Protein AF-A0A383DHF7-F1 (afdb_monomer)

Sequence (235 aa):
LPFIGRAADTPTAAQTAMLKGAAFMRSISTHGGYLWRYSADLKLVAGEVQATRSTIWIQPPGTPSVGQAFLDAYEKTGLRQLLDHALAAGDALAQSQLESGGWDYRFDFANPQRWLRRVDTINSMPKDASRRRNISTFDDNNSQSAISFLLALGQHCSGHTARERLILAARDYGLRKLLEAQYPNGAWPQRYDGVPKAAKDYPVIQARYPKSWSRVYQKQNYMRHYTFNDNSHRD

Solvent-accessible surface area (backbone atoms only — not comparable to full-atom values): 12917 Å² total; per-residue (Å²): 134,84,84,78,72,75,72,74,64,57,69,62,51,49,51,52,52,50,51,54,49,50,53,52,52,59,72,74,33,38,77,41,17,28,47,62,44,67,43,97,84,60,82,48,39,21,55,100,52,84,51,53,84,47,37,27,21,36,32,68,70,5,18,31,47,54,19,41,54,26,38,54,52,16,77,78,64,71,45,62,70,32,42,53,50,17,53,23,15,37,37,35,50,32,70,52,23,22,63,22,25,31,23,49,62,56,45,40,73,83,53,54,78,55,42,30,28,38,79,65,43,74,88,48,79,55,95,60,44,90,80,21,49,39,52,14,30,43,47,75,50,17,26,54,42,42,42,55,36,33,55,59,54,43,75,76,45,86,52,83,47,74,61,38,39,43,29,45,49,39,31,55,46,24,52,53,33,56,59,44,46,33,35,70,73,70,38,34,40,35,43,40,74,55,67,64,54,54,53,89,83,41,68,79,68,84,89,77,81,70,98,69,79,80,91,65,87,78,84,69,86,57,48,69,37,82,38,79,46,87,66,68,89,77,116

InterPro domains:
  IPR012669 Pectic acid lyase [PF09492] (97-232)

Radius of gyration: 21.28 Å; Cα contacts (8 Å, |Δi|>4): 371; chains: 1; bounding box: 68×49×64 Å

Secondary structure (DSSP, 8-state):
-----PPP-HHHHHHHHHHHHHHHHHHH-BTTB--SEE-TTSS-EESSSB--TTEEE-STTSHHHHHHHHHHHHHHH--HHHHHHHHHHHHHHHHH-BTTSS--SEEETTSGGGB-BGGGSSSS--TTGGGSB--EE-GGGHHHHHHHHHHHHHTT--S-SHHHHHHHHHHHHHHHHHHHT--TTS-B-SEE-S----TTTS--------SS--SS------TTS-B--TTTTT-

Structure (mmCIF, N/CA/C/O backbone):
data_AF-A0A383DHF7-F1
#
_entry.id   AF-A0A383DHF7-F1
#
loop_
_atom_site.group_PDB
_atom_site.id
_atom_site.type_symbol
_atom_site.label_atom_id
_atom_site.label_alt_id
_atom_site.label_comp_id
_atom_site.label_asym_id
_atom_site.label_entity_id
_atom_site.label_seq_id
_atom_site.pdbx_PDB_ins_code
_atom_site.Cartn_x
_atom_site.Cartn_y
_atom_site.Cartn_z
_atom_site.occupancy
_atom_site.B_iso_or_equiv
_atom_site.auth_seq_id
_atom_site.auth_comp_id
_atom_site.auth_asym_id
_atom_site.auth_atom_id
_atom_site.pdbx_PDB_model_num
ATOM 1 N N . LEU A 1 1 ? -42.436 -22.995 36.622 1.00 45.75 1 LEU A N 1
ATOM 2 C CA . LEU A 1 1 ? -41.894 -21.845 35.863 1.00 45.75 1 LEU A CA 1
ATOM 3 C C . LEU A 1 1 ? -40.467 -22.185 35.451 1.00 45.75 1 LEU A C 1
ATOM 5 O O . LEU A 1 1 ? -39.613 -22.209 36.330 1.00 45.75 1 LEU A O 1
ATOM 9 N N . PRO A 1 2 ? -40.193 -22.538 34.184 1.00 50.00 2 PRO A N 1
ATOM 10 C CA . PRO A 1 2 ? -38.821 -22.708 33.741 1.00 50.00 2 PRO A CA 1
ATOM 11 C C . PRO A 1 2 ? -38.194 -21.321 33.572 1.00 50.00 2 PRO A C 1
ATOM 13 O O . PRO A 1 2 ? -38.781 -20.434 32.952 1.00 50.00 2 PRO A O 1
ATOM 16 N N . PHE A 1 3 ? -37.018 -21.128 34.165 1.00 48.28 3 PHE A N 1
ATOM 17 C CA . PHE A 1 3 ? -36.172 -19.966 33.926 1.00 48.28 3 PHE A CA 1
ATOM 18 C C . PHE A 1 3 ? -35.774 -19.959 32.447 1.00 48.28 3 PHE A C 1
ATOM 20 O O . PHE A 1 3 ? -34.872 -20.683 32.032 1.00 48.28 3 PHE A O 1
ATOM 27 N N . ILE A 1 4 ? -36.445 -19.135 31.643 1.00 50.75 4 ILE A N 1
ATOM 28 C CA . ILE A 1 4 ? -35.913 -18.717 30.348 1.00 50.75 4 ILE A CA 1
ATOM 29 C C . ILE A 1 4 ? -34.766 -17.763 30.679 1.00 50.75 4 ILE A C 1
ATOM 31 O O . ILE A 1 4 ? -34.967 -16.564 30.872 1.00 50.75 4 ILE A O 1
ATOM 35 N N . GLY A 1 5 ? -33.559 -18.308 30.826 1.00 51.72 5 GLY A N 1
ATOM 36 C CA . GLY A 1 5 ? -32.354 -17.494 30.817 1.00 51.72 5 GLY A CA 1
ATOM 37 C C . GLY A 1 5 ? -32.328 -16.749 29.490 1.00 51.72 5 GLY A C 1
ATOM 38 O O . GLY A 1 5 ? -32.257 -17.382 28.437 1.00 51.72 5 GLY A O 1
ATOM 39 N N . ARG A 1 6 ? -32.445 -15.415 29.522 1.00 55.69 6 ARG A N 1
ATOM 40 C CA . ARG A 1 6 ? -32.151 -14.591 28.346 1.00 55.69 6 ARG A CA 1
ATOM 41 C C . ARG A 1 6 ? -30.770 -15.020 27.863 1.00 55.69 6 ARG A C 1
ATOM 43 O O . ARG A 1 6 ? -29.810 -14.910 28.625 1.00 55.69 6 ARG A O 1
ATOM 50 N N . ALA A 1 7 ? -30.685 -15.536 26.637 1.00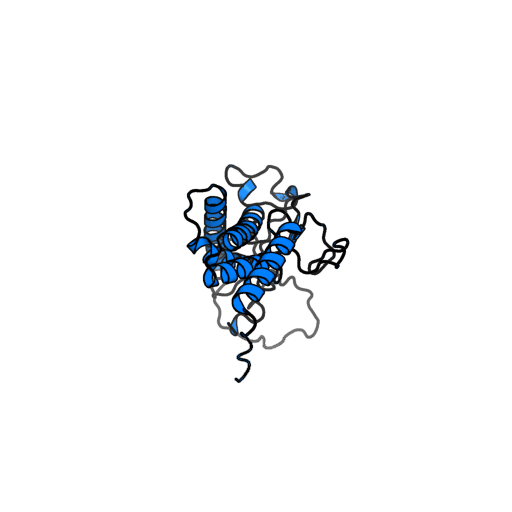 57.41 7 ALA A N 1
ATOM 51 C CA . ALA A 1 7 ? -29.402 -15.701 25.975 1.00 57.41 7 ALA A CA 1
ATOM 52 C C . ALA A 1 7 ? -28.650 -14.373 26.131 1.00 57.41 7 ALA A C 1
ATOM 54 O O . ALA A 1 7 ? -29.250 -13.311 25.936 1.00 57.41 7 ALA A O 1
ATOM 55 N N . ALA A 1 8 ? -27.387 -14.426 26.567 1.00 66.88 8 ALA A N 1
ATOM 56 C CA . ALA A 1 8 ? -26.544 -13.239 26.583 1.00 66.88 8 ALA A CA 1
ATOM 57 C C . ALA A 1 8 ? -26.688 -12.553 25.220 1.00 66.88 8 ALA A C 1
ATOM 59 O O . ALA A 1 8 ? -26.743 -13.247 24.204 1.00 66.88 8 ALA A O 1
ATOM 60 N N . ASP A 1 9 ? -26.814 -11.227 25.196 1.00 73.19 9 ASP A N 1
ATOM 61 C CA . ASP A 1 9 ? -26.935 -10.467 23.952 1.00 73.19 9 ASP A CA 1
ATOM 62 C C . ASP A 1 9 ? -25.584 -10.497 23.215 1.00 73.19 9 ASP A C 1
ATOM 64 O O . ASP A 1 9 ? -24.783 -9.559 23.253 1.00 73.19 9 ASP A O 1
ATOM 68 N N . THR A 1 10 ? -25.282 -11.662 22.636 1.00 86.94 10 THR A N 1
ATOM 69 C CA . THR A 1 10 ? -24.024 -11.988 21.977 1.00 86.94 10 THR A CA 1
ATOM 70 C C . THR A 1 10 ? -23.752 -11.070 20.788 1.00 86.94 10 THR A C 1
ATOM 72 O O . THR A 1 10 ? -22.587 -10.694 20.646 1.00 86.94 10 THR A O 1
ATOM 75 N N . PRO A 1 11 ? -24.750 -10.606 19.995 1.00 88.38 11 PRO A N 1
ATOM 76 C CA . PRO A 1 11 ? -24.518 -9.583 18.978 1.00 88.38 11 PRO A CA 1
ATOM 77 C C . PRO A 1 11 ? -24.019 -8.257 19.564 1.00 88.38 11 PRO A C 1
ATOM 79 O O . PRO A 1 11 ? -22.998 -7.738 19.110 1.00 88.38 11 PRO A O 1
ATOM 82 N N . THR A 1 12 ? -24.670 -7.726 20.605 1.00 90.06 12 THR A N 1
ATOM 83 C CA . THR A 1 12 ? -24.253 -6.458 21.230 1.00 90.06 12 THR A CA 1
ATOM 84 C C . THR A 1 12 ? -22.877 -6.573 21.885 1.00 90.06 12 THR A C 1
ATOM 86 O O . THR A 1 12 ? -22.039 -5.672 21.751 1.00 90.06 12 THR A O 1
ATOM 89 N N . ALA A 1 13 ? -22.598 -7.694 22.555 1.00 91.81 13 ALA A N 1
ATOM 90 C CA . ALA A 1 13 ? -21.286 -7.961 23.138 1.00 91.81 13 ALA A CA 1
ATOM 91 C C . ALA A 1 13 ? -20.188 -8.060 22.061 1.00 91.81 13 ALA A C 1
ATOM 93 O O . ALA A 1 13 ? -19.127 -7.450 22.212 1.00 91.81 13 ALA A O 1
ATOM 94 N N . ALA A 1 14 ? -20.454 -8.762 20.953 1.00 92.19 14 ALA A N 1
ATOM 95 C CA . ALA A 1 14 ? -19.529 -8.882 19.828 1.00 92.19 14 ALA A CA 1
ATOM 96 C C . ALA A 1 14 ? -19.253 -7.523 19.171 1.00 92.19 14 ALA A C 1
ATOM 98 O O . ALA A 1 14 ? -18.092 -7.171 18.956 1.00 92.19 14 ALA A O 1
ATOM 99 N N . GLN A 1 15 ? -20.293 -6.720 18.927 1.00 94.00 15 GLN A N 1
ATOM 100 C CA . GLN A 1 15 ? -20.137 -5.375 18.377 1.00 94.00 15 GLN A CA 1
ATOM 101 C C . GLN A 1 15 ? -19.307 -4.484 19.309 1.00 94.00 15 GLN A C 1
ATOM 103 O O . GLN A 1 15 ? -18.388 -3.803 18.860 1.00 94.00 15 GLN A O 1
ATOM 108 N N . THR A 1 16 ? -19.582 -4.520 20.615 1.00 95.19 16 THR A N 1
ATOM 109 C CA . THR A 1 16 ? -18.832 -3.744 21.614 1.00 95.19 16 THR A CA 1
ATOM 110 C C . THR A 1 16 ? -17.354 -4.138 21.636 1.00 95.19 16 THR A C 1
ATOM 112 O O . THR A 1 16 ? -16.477 -3.272 21.639 1.00 95.19 16 THR A O 1
ATOM 115 N N . ALA A 1 17 ? -17.058 -5.441 21.610 1.00 96.00 17 ALA A N 1
ATOM 116 C CA . ALA A 1 17 ? -15.689 -5.947 21.583 1.00 96.00 17 ALA A CA 1
ATOM 117 C C . ALA A 1 17 ? -14.950 -5.557 20.292 1.00 96.00 17 ALA A C 1
ATOM 119 O O . ALA A 1 17 ? -13.816 -5.080 20.357 1.00 96.00 17 ALA A O 1
ATOM 120 N N . MET A 1 18 ? -15.604 -5.692 19.136 1.00 96.56 18 MET A N 1
ATOM 121 C CA . MET A 1 18 ? -15.066 -5.280 17.838 1.00 96.56 18 MET A CA 1
ATOM 122 C C . MET A 1 18 ? -14.751 -3.782 17.813 1.00 96.56 18 MET A C 1
ATOM 124 O O . MET A 1 18 ? -13.655 -3.403 17.411 1.00 96.56 18 MET A O 1
ATOM 128 N N . LEU A 1 19 ? -15.662 -2.926 18.287 1.00 97.81 19 LEU A N 1
ATOM 129 C CA . LEU A 1 19 ? -15.435 -1.479 18.337 1.00 97.81 19 LEU A CA 1
ATOM 130 C C . LEU A 1 19 ? -14.292 -1.101 19.281 1.00 97.81 19 LEU A C 1
ATOM 132 O O . LEU A 1 19 ? -13.470 -0.251 18.945 1.00 97.81 19 LEU A O 1
ATOM 136 N N . LYS A 1 20 ? -14.186 -1.772 20.432 1.00 98.00 20 LYS A N 1
ATOM 137 C CA . LYS A 1 20 ? -13.056 -1.594 21.351 1.00 98.00 20 LYS A CA 1
ATOM 138 C C . LYS A 1 20 ? -11.729 -1.989 20.695 1.00 98.00 20 LYS A C 1
ATOM 140 O O . LYS A 1 20 ? -10.750 -1.255 20.814 1.00 98.00 20 LYS A O 1
ATOM 145 N N . GLY A 1 21 ? -11.699 -3.122 19.992 1.00 97.56 21 GLY A N 1
ATOM 146 C CA . GLY A 1 21 ? -10.528 -3.571 19.236 1.00 97.56 21 GLY A CA 1
ATOM 147 C C . GLY A 1 21 ? -10.160 -2.605 18.110 1.00 97.56 21 GLY A C 1
ATOM 148 O O . GLY A 1 21 ? -8.996 -2.242 17.969 1.00 97.56 21 GLY A O 1
ATOM 149 N N . ALA A 1 22 ? -11.153 -2.120 17.365 1.00 98.00 22 ALA A N 1
ATOM 150 C CA . ALA A 1 22 ? -10.964 -1.159 16.287 1.00 98.00 22 ALA A CA 1
ATOM 151 C C . ALA A 1 22 ? -10.377 0.167 16.785 1.00 98.00 22 ALA A C 1
ATOM 153 O O . ALA A 1 22 ? -9.395 0.652 16.225 1.00 98.00 22 ALA A O 1
ATOM 154 N N . ALA A 1 23 ? -10.911 0.696 17.889 1.00 98.12 23 ALA A N 1
ATOM 155 C CA . ALA A 1 23 ? -10.395 1.900 18.526 1.00 98.12 23 ALA A CA 1
ATOM 156 C C . ALA A 1 23 ? -8.952 1.718 19.030 1.00 98.12 23 ALA A C 1
ATOM 158 O O . ALA A 1 23 ? -8.125 2.614 18.860 1.00 98.12 23 ALA A O 1
ATOM 159 N N . PHE A 1 24 ? -8.626 0.556 19.610 1.00 97.75 24 PHE A N 1
ATOM 160 C CA . PHE A 1 24 ? -7.255 0.239 20.021 1.00 97.75 24 PHE A CA 1
ATOM 161 C C . PHE A 1 24 ? -6.302 0.160 18.825 1.00 97.75 24 PHE A C 1
ATOM 163 O O . PHE A 1 24 ? -5.239 0.770 18.842 1.00 97.75 24 PHE A O 1
ATOM 170 N N . MET A 1 25 ? -6.690 -0.531 17.753 1.00 97.56 25 MET A N 1
ATOM 171 C CA . MET A 1 25 ? -5.881 -0.585 16.537 1.00 97.56 25 MET A CA 1
ATOM 172 C C . MET A 1 25 ? -5.656 0.823 15.977 1.00 97.56 25 MET A C 1
ATOM 174 O O . MET A 1 25 ? -4.520 1.217 15.717 1.00 97.56 25 MET A O 1
ATOM 178 N N . ARG A 1 26 ? -6.709 1.641 15.879 1.00 97.81 26 ARG A N 1
ATOM 179 C CA . ARG A 1 26 ? -6.573 3.025 15.420 1.00 97.81 26 ARG A CA 1
ATOM 180 C C . ARG A 1 26 ? -5.626 3.844 16.303 1.00 97.81 26 ARG A C 1
ATOM 182 O O . ARG A 1 26 ? -4.856 4.632 15.755 1.00 97.81 26 ARG A O 1
ATOM 189 N N . SER A 1 27 ? -5.631 3.652 17.624 1.00 96.88 27 SER A N 1
ATOM 190 C CA . SER A 1 27 ? -4.765 4.403 18.546 1.00 96.88 27 SER A CA 1
ATOM 191 C C . SER A 1 27 ? -3.276 4.057 18.425 1.00 96.88 27 SER A C 1
ATOM 193 O O . SER A 1 27 ? -2.437 4.901 18.736 1.00 96.88 27 SER A O 1
ATOM 195 N N . ILE A 1 28 ? -2.937 2.861 17.930 1.00 96.31 28 ILE A N 1
ATOM 196 C CA . ILE A 1 28 ? -1.547 2.438 17.677 1.00 96.31 28 ILE A CA 1
ATOM 197 C C . ILE A 1 28 ? -1.099 2.643 16.223 1.00 96.31 28 ILE A C 1
ATOM 199 O O . ILE A 1 28 ? 0.046 2.339 15.882 1.00 96.31 28 ILE A O 1
ATOM 203 N N . SER A 1 29 ? -2.000 3.112 15.358 1.00 97.56 29 SER A N 1
ATOM 204 C CA . SER A 1 29 ? -1.716 3.328 13.940 1.00 97.56 29 SER A CA 1
ATOM 205 C C . SER A 1 29 ? -0.800 4.530 13.706 1.00 97.56 29 SER A C 1
ATOM 207 O O . SER A 1 29 ? -0.808 5.511 14.451 1.00 97.56 29 SER A O 1
ATOM 209 N N . THR A 1 30 ? -0.080 4.495 12.591 1.00 97.19 30 THR A N 1
ATOM 210 C CA . THR A 1 30 ? 0.806 5.576 12.153 1.00 97.19 30 THR A CA 1
ATOM 211 C C . THR A 1 30 ? 0.255 6.170 10.879 1.00 97.19 30 THR A C 1
ATOM 213 O O . THR A 1 30 ? 0.269 5.521 9.836 1.00 97.19 30 THR A O 1
ATOM 216 N N . HIS A 1 31 ? -0.298 7.382 10.970 1.00 97.81 31 HIS A N 1
ATOM 217 C CA . HIS A 1 31 ? -1.047 8.008 9.872 1.00 97.81 31 HIS A CA 1
ATOM 218 C C . HIS A 1 31 ? -2.187 7.126 9.322 1.00 97.81 31 HIS A C 1
ATOM 220 O O . HIS A 1 31 ? -2.636 7.324 8.203 1.00 97.81 31 HIS A O 1
ATOM 226 N N . GLY A 1 32 ? -2.685 6.168 10.115 1.00 98.12 32 GLY A N 1
ATOM 227 C CA . GLY A 1 32 ? -3.696 5.202 9.676 1.00 98.12 32 GLY A CA 1
ATOM 228 C C . GLY A 1 32 ? -3.147 3.891 9.119 1.00 98.12 32 GLY A C 1
ATOM 229 O O . GLY A 1 32 ? -3.948 3.003 8.852 1.00 98.12 32 GLY A O 1
ATOM 230 N N . GLY A 1 33 ? -1.827 3.735 8.985 1.00 98.44 33 GLY A N 1
ATOM 231 C CA . GLY A 1 33 ? -1.200 2.467 8.616 1.00 98.44 33 GLY A CA 1
ATOM 232 C C . GLY A 1 33 ? -0.674 1.661 9.805 1.00 98.44 33 GLY A C 1
ATOM 233 O O . GLY A 1 33 ? -0.655 2.132 10.947 1.00 98.44 33 GLY A O 1
ATOM 234 N N . TYR A 1 34 ? -0.258 0.427 9.514 1.00 98.44 34 TYR A N 1
ATOM 235 C CA . TYR A 1 34 ? -0.010 -0.626 10.501 1.00 98.44 34 TYR A CA 1
ATOM 236 C C . TYR A 1 34 ? 1.244 -1.451 10.182 1.00 98.44 34 TYR A C 1
ATOM 238 O O . TYR A 1 34 ? 1.721 -1.495 9.047 1.00 98.44 34 TYR A O 1
ATOM 246 N N . LEU A 1 35 ? 1.762 -2.126 11.206 1.00 97.25 35 LEU A N 1
ATOM 247 C CA . LEU A 1 35 ? 2.853 -3.102 11.160 1.00 97.25 35 LEU A CA 1
ATOM 248 C C . LEU A 1 35 ? 2.300 -4.517 11.397 1.00 97.25 35 LEU A C 1
ATOM 250 O O . LEU A 1 35 ? 1.115 -4.685 11.672 1.00 97.25 35 LEU A O 1
ATOM 254 N N . TRP A 1 36 ? 3.152 -5.542 11.313 1.00 93.12 36 TRP A N 1
ATOM 255 C CA . TRP A 1 36 ? 2.735 -6.932 11.546 1.00 93.12 36 TRP A CA 1
ATOM 256 C C . TRP A 1 36 ? 2.588 -7.268 13.022 1.00 93.12 36 TRP A C 1
ATOM 258 O O . TRP A 1 36 ? 1.696 -8.018 13.412 1.00 93.12 36 TRP A O 1
ATOM 268 N N . ARG A 1 37 ? 3.534 -6.793 13.835 1.00 93.94 37 ARG 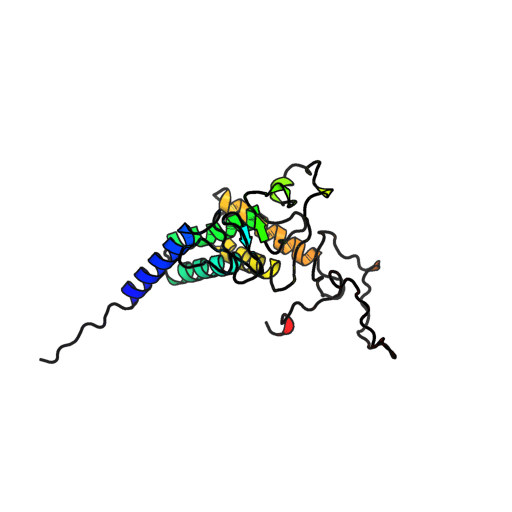A N 1
ATOM 269 C CA . ARG A 1 37 ? 3.692 -7.228 15.222 1.00 93.94 37 ARG A CA 1
ATOM 270 C C . ARG A 1 37 ? 3.920 -6.036 16.127 1.00 93.94 37 ARG A C 1
ATOM 272 O O . ARG A 1 37 ? 4.715 -5.150 15.815 1.00 93.94 37 ARG A O 1
ATOM 279 N N . TYR A 1 38 ? 3.262 -6.091 17.275 1.00 95.50 38 TYR A N 1
ATOM 280 C CA . TYR A 1 38 ? 3.367 -5.130 18.359 1.00 95.50 38 TYR A CA 1
ATOM 281 C C . TYR A 1 38 ? 3.541 -5.913 19.662 1.00 95.50 38 TYR A C 1
ATOM 283 O O . TYR A 1 38 ? 2.786 -6.854 19.916 1.00 95.50 38 TYR A O 1
ATOM 291 N N . SER A 1 39 ? 4.529 -5.560 20.487 1.00 95.62 39 SER A N 1
ATOM 292 C CA . SER A 1 39 ? 4.583 -6.069 21.861 1.00 95.62 39 SER A CA 1
ATOM 293 C C . SER A 1 39 ? 3.395 -5.537 22.665 1.00 95.62 39 SER A C 1
ATOM 295 O O . SER A 1 39 ? 2.851 -4.482 22.348 1.00 95.62 39 SER A O 1
ATOM 297 N N . ALA A 1 40 ? 3.000 -6.233 23.734 1.00 93.25 40 ALA A N 1
ATOM 298 C CA . ALA A 1 40 ? 1.866 -5.814 24.566 1.00 93.25 40 ALA A CA 1
ATOM 299 C C . ALA A 1 40 ? 2.051 -4.410 25.180 1.00 93.25 40 ALA A C 1
ATOM 301 O O . ALA A 1 40 ? 1.083 -3.680 25.363 1.00 93.25 40 ALA A O 1
ATOM 302 N N . ASP A 1 41 ? 3.297 -4.013 25.453 1.00 94.25 41 ASP A N 1
ATOM 303 C CA . ASP A 1 41 ? 3.662 -2.673 25.931 1.00 94.25 41 ASP A CA 1
ATOM 304 C C . ASP A 1 41 ? 3.974 -1.675 24.796 1.00 94.25 41 ASP A C 1
ATOM 306 O O . ASP A 1 41 ? 4.377 -0.537 25.048 1.00 94.25 41 ASP A O 1
ATOM 310 N N . LEU A 1 42 ? 3.807 -2.104 23.541 1.00 92.06 42 LEU A N 1
ATOM 311 C CA . LEU A 1 42 ? 4.049 -1.361 22.304 1.00 92.06 42 LEU A CA 1
ATOM 312 C C . LEU A 1 42 ? 5.486 -0.831 22.144 1.00 92.06 42 LEU A C 1
ATOM 314 O O . LEU A 1 42 ? 5.737 0.023 21.285 1.00 92.06 42 LEU A O 1
ATOM 318 N N . LYS A 1 43 ? 6.445 -1.261 22.971 1.00 92.31 43 LYS A N 1
ATOM 319 C CA . LYS A 1 43 ? 7.846 -0.818 22.872 1.00 92.31 43 LYS A CA 1
ATOM 320 C C . LYS A 1 43 ? 8.562 -1.429 21.674 1.00 92.31 43 LYS A C 1
ATOM 322 O O . LYS A 1 43 ? 9.449 -0.792 21.115 1.00 92.31 43 LYS A O 1
ATOM 327 N N . LEU A 1 44 ? 8.164 -2.634 21.271 1.00 93.62 44 LEU A N 1
ATOM 328 C CA . LEU A 1 44 ? 8.701 -3.326 20.108 1.00 93.62 44 LEU A CA 1
ATOM 329 C C . LEU A 1 44 ? 7.639 -3.401 19.021 1.00 93.62 44 LEU A C 1
ATOM 331 O O . LEU A 1 44 ? 6.511 -3.835 19.262 1.00 93.62 44 LEU A O 1
ATOM 335 N N . VAL A 1 45 ? 8.026 -2.994 17.816 1.00 95.25 45 VAL A N 1
ATOM 336 C CA . VAL A 1 45 ? 7.186 -3.071 16.626 1.00 95.25 45 VAL A CA 1
ATOM 337 C C . VAL A 1 45 ? 8.002 -3.597 15.450 1.00 95.25 45 VAL A C 1
ATOM 339 O O . VAL A 1 45 ? 9.200 -3.317 15.343 1.00 95.25 45 VAL A O 1
ATOM 342 N N . ALA A 1 46 ? 7.382 -4.397 14.586 1.00 94.62 46 ALA A N 1
ATOM 343 C CA . ALA A 1 46 ? 8.090 -5.061 13.496 1.00 94.62 46 ALA A CA 1
ATOM 344 C C . ALA A 1 46 ? 7.179 -5.407 12.312 1.00 94.62 46 ALA A C 1
ATOM 346 O O . ALA A 1 46 ? 5.977 -5.629 12.473 1.00 94.62 46 ALA A O 1
ATOM 347 N N . GLY A 1 47 ? 7.795 -5.480 11.133 1.00 92.06 47 GLY A N 1
ATOM 348 C CA . GLY A 1 47 ? 7.316 -6.276 10.004 1.00 92.06 47 GLY A CA 1
ATOM 349 C C . GLY A 1 47 ? 8.114 -7.576 9.951 1.00 92.06 47 GLY A C 1
ATOM 350 O O . GLY A 1 47 ? 8.228 -8.277 10.957 1.00 92.06 47 GLY A O 1
ATOM 351 N N . GLU A 1 48 ? 8.741 -7.846 8.809 1.00 89.00 48 GLU A N 1
ATOM 352 C CA . GLU A 1 48 ? 9.753 -8.905 8.688 1.00 89.00 48 GLU A CA 1
ATOM 353 C C . GLU A 1 48 ? 10.993 -8.613 9.551 1.00 89.00 48 GLU A C 1
ATOM 355 O O . GLU A 1 48 ? 11.585 -9.503 10.157 1.00 89.00 48 GLU A O 1
ATOM 360 N N . VAL A 1 49 ? 11.349 -7.330 9.655 1.00 92.62 49 VAL A N 1
ATOM 361 C CA . VAL A 1 49 ? 12.425 -6.832 10.516 1.00 92.62 49 VAL A CA 1
ATOM 362 C C . VAL A 1 49 ? 11.890 -5.813 11.517 1.00 92.62 49 VAL A C 1
ATOM 364 O O . VAL A 1 49 ? 10.771 -5.305 11.382 1.00 92.62 49 VAL A O 1
ATOM 367 N N . GLN A 1 50 ? 12.713 -5.487 12.517 1.00 94.25 50 GLN A N 1
ATOM 368 C CA . GLN A 1 50 ? 12.409 -4.430 13.477 1.00 94.25 50 GLN A CA 1
ATOM 369 C C . GLN A 1 50 ? 12.094 -3.112 12.756 1.00 94.25 50 GLN A C 1
ATOM 371 O O . GLN A 1 50 ? 12.793 -2.702 11.824 1.00 94.25 50 GLN A O 1
ATOM 376 N N . ALA A 1 51 ? 11.028 -2.457 13.204 1.00 95.12 51 ALA A N 1
ATOM 377 C CA . ALA A 1 51 ? 10.516 -1.218 12.644 1.00 95.12 51 ALA A CA 1
ATOM 378 C C . ALA A 1 51 ? 10.463 -0.119 13.716 1.00 95.12 51 ALA A C 1
ATOM 380 O O . ALA A 1 51 ? 10.793 -0.331 14.884 1.00 95.12 51 ALA A O 1
ATOM 381 N N . THR A 1 52 ? 10.045 1.076 13.311 1.00 95.56 52 THR A N 1
ATOM 382 C CA . THR A 1 52 ? 9.775 2.202 14.213 1.00 95.56 52 THR A CA 1
ATOM 383 C C . THR A 1 52 ? 8.277 2.473 14.274 1.00 95.56 52 THR A C 1
ATOM 385 O O . THR A 1 52 ? 7.531 2.095 13.372 1.00 95.56 52 THR A O 1
ATOM 388 N N . ARG A 1 53 ? 7.830 3.223 15.287 1.00 94.88 53 ARG A N 1
ATOM 389 C CA . ARG A 1 53 ? 6.443 3.714 15.361 1.00 94.88 53 ARG A CA 1
ATOM 390 C C . ARG A 1 53 ? 6.086 4.723 14.262 1.00 94.88 53 ARG A C 1
ATOM 392 O O . ARG A 1 53 ? 4.941 5.127 14.171 1.00 94.88 53 ARG A O 1
ATOM 399 N N . SER A 1 54 ? 7.032 5.149 13.431 1.00 97.38 54 SER A N 1
ATOM 400 C CA . SER A 1 54 ? 6.770 5.966 12.240 1.00 97.38 54 SER A CA 1
ATOM 401 C C . SER A 1 54 ? 6.660 5.130 10.957 1.00 97.38 54 SER A C 1
ATOM 403 O O . SER A 1 54 ? 6.345 5.670 9.898 1.00 97.38 54 SER A O 1
ATOM 405 N N . THR A 1 55 ? 6.901 3.818 11.041 1.00 98.19 55 THR A N 1
ATOM 406 C CA . THR A 1 55 ? 6.882 2.906 9.897 1.00 98.19 55 THR A CA 1
ATOM 407 C C . THR A 1 55 ? 5.524 2.230 9.752 1.00 98.19 55 THR A C 1
ATOM 409 O O . THR A 1 55 ? 4.940 1.777 10.732 1.00 98.19 55 THR A O 1
ATOM 412 N N . ILE A 1 56 ? 5.071 2.088 8.511 1.00 98.56 56 ILE A N 1
ATOM 413 C CA . ILE A 1 56 ? 3.991 1.185 8.116 1.00 98.56 56 ILE A CA 1
ATOM 414 C C . ILE A 1 56 ? 4.567 0.056 7.259 1.00 98.56 56 ILE A C 1
ATOM 416 O O . ILE A 1 56 ? 5.553 0.252 6.542 1.00 98.56 56 ILE A O 1
ATOM 420 N N . TRP A 1 57 ? 3.951 -1.120 7.321 1.00 98.38 57 TRP A N 1
ATOM 421 C CA . TRP A 1 57 ? 4.267 -2.250 6.451 1.00 98.38 57 TRP A CA 1
ATOM 422 C C . TRP A 1 57 ? 3.163 -2.421 5.415 1.00 98.38 57 TRP A C 1
ATOM 424 O O . TRP A 1 57 ? 1.987 -2.256 5.742 1.00 98.38 57 TRP A O 1
ATOM 434 N N . ILE A 1 58 ? 3.532 -2.719 4.174 1.00 98.31 58 ILE A N 1
ATOM 435 C CA . ILE A 1 58 ? 2.589 -2.910 3.069 1.00 98.31 58 ILE A CA 1
ATOM 436 C C . ILE A 1 58 ? 2.364 -4.401 2.828 1.00 98.31 58 ILE A C 1
ATOM 438 O O . ILE A 1 58 ? 1.220 -4.817 2.679 1.00 98.31 58 ILE A O 1
ATOM 442 N N . GLN A 1 59 ? 3.426 -5.205 2.874 1.00 95.62 59 GLN A N 1
ATOM 443 C CA . GLN A 1 59 ? 3.343 -6.656 2.721 1.00 95.62 59 GLN A CA 1
ATOM 444 C C . GLN A 1 59 ? 2.327 -7.217 3.729 1.00 95.62 59 GLN A C 1
ATOM 446 O O . GLN A 1 59 ? 2.389 -6.848 4.911 1.00 95.62 59 GLN A O 1
ATOM 451 N N . PRO A 1 60 ? 1.386 -8.078 3.318 1.00 93.69 60 PRO A N 1
ATOM 452 C CA . PRO A 1 60 ? 0.472 -8.740 4.240 1.00 93.69 60 PRO A CA 1
ATOM 453 C C . PRO A 1 60 ? 1.220 -9.478 5.369 1.00 93.69 60 PRO A C 1
ATOM 455 O O . PRO A 1 60 ? 2.278 -10.049 5.113 1.00 93.69 60 PRO A O 1
ATOM 458 N N . PRO A 1 61 ? 0.706 -9.483 6.615 1.00 94.81 61 PRO A N 1
ATOM 459 C CA . PRO A 1 61 ? -0.571 -8.920 7.059 1.00 94.81 61 PRO A CA 1
ATOM 460 C C . PRO A 1 61 ? -0.482 -7.443 7.515 1.00 94.81 61 PRO A C 1
ATOM 462 O O . PRO A 1 61 ? -1.011 -7.081 8.562 1.00 94.81 61 PRO A O 1
ATOM 465 N N . GLY A 1 62 ? 0.232 -6.581 6.783 1.00 96.44 62 GLY A N 1
ATOM 466 C CA . GLY A 1 62 ? 0.407 -5.164 7.114 1.00 96.44 62 GLY A CA 1
ATOM 467 C C . GLY A 1 62 ? -0.824 -4.282 6.865 1.00 96.44 62 GLY A C 1
ATOM 468 O O . GLY A 1 62 ? -1.978 -4.687 7.002 1.00 96.44 62 GLY A O 1
ATOM 469 N N . THR A 1 63 ? -0.567 -3.031 6.488 1.00 98.69 63 THR A N 1
ATOM 470 C CA . THR A 1 63 ? -1.570 -1.968 6.322 1.00 98.69 63 THR A CA 1
ATOM 471 C C . THR A 1 63 ? -2.766 -2.361 5.449 1.00 98.69 63 THR A C 1
ATOM 473 O O . THR A 1 63 ? -3.888 -2.131 5.905 1.00 98.69 63 THR A O 1
ATOM 476 N N . PRO A 1 64 ? -2.597 -2.971 4.255 1.00 98.50 64 PRO A N 1
ATOM 477 C CA . PRO A 1 64 ? -3.738 -3.373 3.433 1.00 98.50 64 PRO A CA 1
ATOM 478 C C . PRO A 1 64 ? -4.641 -4.393 4.132 1.00 98.50 64 PRO A C 1
ATOM 480 O O . PRO A 1 64 ? -5.859 -4.272 4.071 1.00 98.50 64 PRO A O 1
ATOM 483 N N . SER A 1 65 ? -4.065 -5.358 4.855 1.00 98.44 65 SER A N 1
ATOM 484 C CA . SER A 1 65 ? -4.830 -6.403 5.547 1.00 98.44 65 SER A CA 1
ATOM 485 C C . SER A 1 65 ? -5.671 -5.843 6.693 1.00 98.44 65 SER A C 1
ATOM 487 O O . SER A 1 65 ? -6.837 -6.203 6.835 1.00 98.44 65 SER A O 1
ATOM 489 N N . VAL A 1 66 ? -5.114 -4.923 7.486 1.00 98.50 66 VAL A N 1
ATOM 490 C CA . VAL A 1 66 ? -5.868 -4.260 8.562 1.00 98.50 66 VAL A CA 1
ATOM 491 C C . VAL A 1 66 ? -6.936 -3.323 7.986 1.00 98.50 66 VAL A C 1
ATOM 493 O O . VAL A 1 66 ? -8.059 -3.286 8.485 1.00 98.50 66 VAL A O 1
ATOM 496 N N . GLY A 1 67 ? -6.614 -2.602 6.908 1.00 98.75 67 GLY A N 1
ATOM 497 C CA . GLY A 1 67 ? -7.574 -1.773 6.181 1.00 98.75 67 GLY A CA 1
ATOM 498 C C . GLY A 1 67 ? -8.767 -2.572 5.657 1.00 98.75 67 GLY A C 1
ATOM 499 O O . GLY A 1 67 ? -9.910 -2.166 5.871 1.00 98.75 67 GLY A O 1
ATOM 500 N N . GLN A 1 68 ? -8.510 -3.730 5.041 1.00 98.81 68 GLN A N 1
ATOM 501 C CA . GLN A 1 68 ? -9.549 -4.635 4.548 1.00 98.81 68 GLN A CA 1
ATOM 502 C C . GLN A 1 68 ? -10.413 -5.168 5.696 1.00 98.81 68 GLN A C 1
ATOM 504 O O . GLN A 1 68 ? -11.630 -5.138 5.590 1.00 98.81 68 GLN A O 1
ATOM 509 N N . ALA A 1 69 ? -9.820 -5.543 6.836 1.00 98.50 69 ALA A N 1
ATOM 510 C CA . ALA A 1 69 ? -10.592 -5.996 7.995 1.00 98.50 69 ALA A CA 1
ATOM 511 C C . ALA A 1 69 ? -11.563 -4.920 8.521 1.00 98.50 69 ALA A C 1
ATOM 513 O O . ALA A 1 69 ? -12.689 -5.234 8.909 1.00 98.50 69 ALA A O 1
ATOM 514 N N . PHE A 1 70 ? -11.161 -3.642 8.517 1.00 98.81 70 PHE A N 1
ATOM 515 C CA . PHE A 1 70 ? -12.071 -2.543 8.854 1.00 98.81 70 PHE A CA 1
ATOM 516 C C . PHE A 1 70 ? -13.173 -2.345 7.822 1.00 98.81 70 PHE A C 1
ATOM 518 O O . PHE A 1 70 ? -14.313 -2.069 8.202 1.00 98.81 70 PHE A O 1
ATOM 525 N N . LEU A 1 71 ? -12.837 -2.476 6.538 1.00 98.88 71 LEU A N 1
ATOM 526 C CA . LEU A 1 71 ? -13.801 -2.354 5.456 1.00 98.88 71 LEU A CA 1
ATOM 527 C C . LEU A 1 71 ? -14.854 -3.462 5.538 1.00 98.88 71 LEU A C 1
ATOM 529 O O . LEU A 1 71 ? -16.043 -3.160 5.575 1.00 98.88 71 LEU A O 1
ATOM 533 N N . ASP A 1 72 ? -14.425 -4.713 5.689 1.00 98.69 72 ASP A N 1
ATOM 534 C CA . ASP A 1 72 ? -15.308 -5.870 5.843 1.00 98.69 72 ASP A CA 1
ATOM 535 C C . ASP A 1 72 ? -16.237 -5.681 7.051 1.00 98.69 72 ASP A C 1
ATOM 537 O O . ASP A 1 72 ? -17.452 -5.866 6.963 1.00 98.69 72 ASP A O 1
ATOM 541 N N . ALA A 1 73 ? -15.686 -5.247 8.189 1.00 98.25 73 ALA A N 1
ATOM 542 C CA . ALA A 1 73 ? -16.469 -4.991 9.391 1.00 98.25 73 ALA A CA 1
ATOM 543 C C . ALA A 1 73 ? -17.493 -3.859 9.185 1.00 98.25 73 ALA A C 1
ATOM 545 O O . ALA A 1 73 ? -18.629 -3.967 9.651 1.00 98.25 73 ALA A O 1
ATOM 546 N N . TYR A 1 74 ? -17.137 -2.794 8.460 1.00 98.69 74 TYR A N 1
ATOM 547 C CA . TYR A 1 74 ? -18.086 -1.754 8.063 1.00 98.69 74 TYR A CA 1
ATOM 548 C C . TYR A 1 74 ? -19.193 -2.308 7.162 1.00 98.69 74 TYR A C 1
ATOM 550 O O . TYR A 1 74 ? -20.365 -2.076 7.444 1.0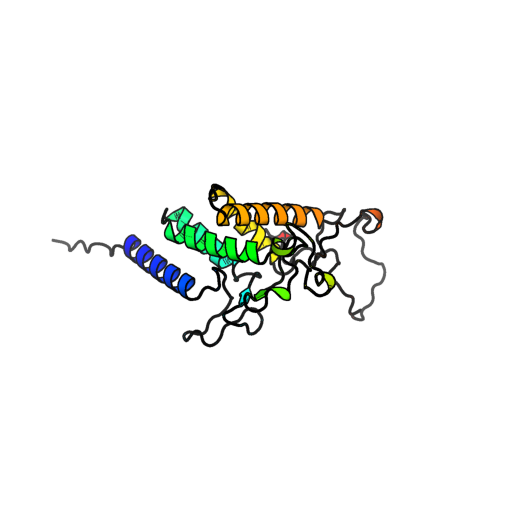0 98.69 74 TYR A O 1
ATOM 558 N N . GLU A 1 75 ? -18.860 -3.075 6.128 1.00 98.38 75 GLU A N 1
ATOM 559 C CA . GLU A 1 75 ? -19.841 -3.620 5.184 1.00 98.38 75 GLU A CA 1
ATOM 560 C C . GLU A 1 75 ? -20.848 -4.563 5.855 1.00 98.38 75 GLU A C 1
ATOM 562 O O . GLU A 1 75 ? -22.002 -4.638 5.436 1.00 98.38 75 GLU A O 1
ATOM 567 N N . LYS A 1 76 ? -20.449 -5.249 6.934 1.00 96.88 76 LYS A N 1
ATOM 568 C CA . LYS A 1 76 ? -21.353 -6.107 7.719 1.00 96.88 76 LYS A CA 1
ATOM 569 C C . LYS A 1 76 ? -22.194 -5.364 8.756 1.00 96.88 76 LYS A C 1
ATOM 571 O O . LYS A 1 76 ? -23.184 -5.922 9.219 1.00 96.88 76 LYS A O 1
ATOM 576 N N . THR A 1 77 ? -21.811 -4.153 9.157 1.00 96.56 77 THR A N 1
ATOM 577 C CA . THR A 1 77 ? -22.392 -3.484 10.342 1.00 96.56 77 THR A CA 1
ATOM 578 C C . THR A 1 77 ? -22.970 -2.100 10.056 1.00 96.56 77 THR A C 1
ATOM 580 O O . THR A 1 77 ? -23.756 -1.588 10.847 1.00 96.56 77 THR A O 1
ATOM 583 N N . GLY A 1 78 ? -22.562 -1.453 8.962 1.00 97.56 78 GLY A N 1
ATOM 584 C CA . GLY A 1 78 ? -22.891 -0.064 8.637 1.00 97.56 78 GLY A CA 1
ATOM 585 C C . GLY A 1 78 ? -22.238 0.983 9.553 1.00 97.56 78 GLY A C 1
ATOM 586 O O . GLY A 1 78 ? -22.511 2.178 9.416 1.00 97.56 78 GLY A O 1
ATOM 587 N N . LEU A 1 79 ? -21.369 0.584 10.492 1.00 97.94 79 LEU A N 1
ATOM 588 C CA . LEU A 1 79 ? -20.795 1.489 11.491 1.00 97.94 79 LEU A CA 1
ATOM 589 C C . LEU A 1 79 ? -19.722 2.390 10.869 1.00 97.94 79 LEU A C 1
ATOM 591 O O . LEU A 1 79 ? -18.579 1.984 10.669 1.00 97.94 79 LEU A O 1
ATOM 595 N N . ARG A 1 80 ? -20.075 3.655 10.612 1.00 97.75 80 ARG A N 1
ATOM 596 C CA . ARG A 1 80 ? -19.236 4.638 9.895 1.00 97.75 80 ARG A CA 1
ATOM 597 C C . ARG A 1 80 ? -17.828 4.837 10.464 1.00 97.75 80 ARG A C 1
ATOM 599 O O . ARG A 1 80 ? -16.915 5.134 9.703 1.00 97.75 80 ARG A O 1
ATOM 606 N N . GLN A 1 81 ? -17.631 4.644 11.767 1.00 97.81 81 GLN A N 1
ATOM 607 C CA . GLN A 1 81 ? -16.299 4.711 12.383 1.00 97.81 81 GLN A CA 1
ATOM 608 C C . GLN A 1 81 ? -15.324 3.662 11.819 1.00 97.81 81 GLN A C 1
ATOM 610 O O . GLN A 1 81 ? -14.139 3.944 11.673 1.00 97.81 81 GLN A O 1
ATOM 615 N N . LEU A 1 82 ? -15.820 2.479 11.441 1.00 98.69 82 LEU A N 1
ATOM 616 C CA . LEU A 1 82 ? -15.008 1.429 10.825 1.00 98.69 82 LEU A CA 1
ATOM 617 C C . LEU A 1 82 ? -14.613 1.816 9.396 1.00 98.69 82 LEU A C 1
ATOM 619 O O . LEU A 1 82 ? -13.457 1.645 9.016 1.00 98.69 82 LEU A O 1
ATOM 623 N N . LEU A 1 83 ? -15.526 2.441 8.641 1.00 98.81 83 LEU A N 1
ATOM 624 C CA . LEU A 1 83 ? -15.195 3.008 7.331 1.00 98.81 83 LEU A CA 1
ATOM 625 C C . LEU A 1 83 ? -14.130 4.105 7.450 1.00 98.81 83 LEU A C 1
ATOM 627 O O . LEU A 1 83 ? -13.205 4.134 6.646 1.00 98.81 83 LEU A O 1
ATOM 631 N N . ASP A 1 84 ? -14.206 4.978 8.458 1.00 98.69 84 ASP A N 1
ATOM 632 C CA . ASP A 1 84 ? -13.156 5.980 8.680 1.00 98.69 84 ASP A CA 1
ATOM 633 C C . ASP A 1 84 ? -11.784 5.339 8.956 1.00 98.69 84 ASP A C 1
ATOM 635 O O . ASP A 1 84 ? -10.763 5.823 8.458 1.00 98.69 84 ASP A O 1
ATOM 639 N N . HIS A 1 85 ? -11.739 4.225 9.692 1.00 98.81 85 HIS A N 1
ATOM 640 C CA . HIS A 1 85 ? -10.495 3.485 9.918 1.00 98.81 85 HIS A CA 1
ATOM 641 C C . HIS A 1 85 ? -9.969 2.832 8.631 1.00 98.81 85 HIS A C 1
ATOM 643 O O . HIS A 1 85 ? -8.769 2.914 8.360 1.00 98.81 85 HIS A O 1
ATOM 649 N N . ALA A 1 86 ? -10.846 2.272 7.792 1.00 98.88 86 ALA A N 1
ATOM 650 C CA . ALA A 1 86 ? -10.475 1.757 6.472 1.00 98.88 86 ALA A CA 1
ATOM 651 C C . ALA A 1 86 ? -9.942 2.876 5.558 1.00 98.88 86 ALA A C 1
ATOM 653 O O . ALA A 1 86 ? -8.858 2.758 4.987 1.00 98.88 86 ALA A O 1
ATOM 654 N N . LEU A 1 87 ? -10.621 4.026 5.511 1.00 98.94 87 LEU A N 1
ATOM 655 C CA . LEU A 1 87 ? -10.145 5.217 4.804 1.00 98.94 87 LEU A CA 1
ATOM 656 C C . LEU A 1 87 ? -8.774 5.682 5.325 1.00 98.94 87 LEU A C 1
ATOM 658 O O . LEU A 1 87 ? -8.066 6.402 4.628 1.00 98.94 87 LEU A O 1
ATOM 662 N N . ALA A 1 88 ? -8.387 5.348 6.565 1.00 98.94 88 ALA A N 1
ATOM 663 C CA . ALA A 1 88 ? -7.122 5.799 7.165 1.00 98.94 88 ALA A CA 1
ATOM 664 C C . ALA A 1 88 ? -5.972 4.939 6.669 1.00 98.94 88 ALA A C 1
ATOM 666 O O . ALA A 1 88 ? -4.937 5.469 6.277 1.00 98.94 88 ALA A O 1
ATOM 667 N N . ALA A 1 89 ? -6.202 3.629 6.595 1.00 98.94 89 ALA A N 1
ATOM 668 C CA . ALA A 1 89 ? -5.293 2.715 5.923 1.00 98.94 89 ALA A CA 1
ATOM 669 C C . ALA A 1 89 ? -5.153 3.072 4.435 1.00 98.94 89 ALA A C 1
ATOM 671 O O . ALA A 1 89 ? -4.037 3.128 3.923 1.00 98.94 89 ALA A O 1
ATOM 672 N N . GLY A 1 90 ? -6.265 3.380 3.756 1.00 98.88 90 GLY A N 1
ATOM 673 C CA . GLY A 1 90 ? -6.257 3.792 2.350 1.00 98.88 90 GLY A CA 1
ATOM 674 C C . GLY A 1 90 ? -5.442 5.063 2.108 1.00 98.88 90 GLY A C 1
ATOM 675 O O . GLY A 1 90 ? -4.614 5.099 1.200 1.00 98.88 90 GLY A O 1
ATOM 676 N N . ASP A 1 91 ? -5.623 6.083 2.949 1.00 98.88 91 ASP A N 1
ATOM 677 C CA . ASP A 1 91 ? -4.855 7.330 2.866 1.00 98.88 91 ASP A CA 1
ATOM 678 C C . ASP A 1 91 ? -3.358 7.093 3.117 1.00 98.88 91 ASP A C 1
ATOM 680 O O . ASP A 1 91 ? -2.522 7.565 2.349 1.00 98.88 91 ASP A O 1
ATOM 684 N N . ALA A 1 92 ? -2.999 6.280 4.117 1.00 98.88 92 ALA A N 1
ATOM 685 C CA . ALA A 1 92 ? -1.606 5.922 4.387 1.00 98.88 92 ALA A CA 1
ATOM 686 C C . ALA A 1 92 ? -0.934 5.216 3.193 1.00 98.88 92 ALA A C 1
ATOM 688 O O . ALA A 1 92 ? 0.225 5.499 2.868 1.00 98.88 92 ALA A O 1
ATOM 689 N N . LEU A 1 93 ? -1.658 4.326 2.506 1.00 98.94 93 LEU A N 1
ATOM 690 C CA . LEU A 1 93 ? -1.183 3.689 1.275 1.00 98.94 93 LEU A CA 1
ATOM 691 C C . LEU A 1 93 ? -1.041 4.707 0.141 1.00 98.94 93 LEU A C 1
ATOM 693 O O . LEU A 1 93 ? -0.008 4.735 -0.524 1.00 98.94 93 LEU A O 1
ATOM 697 N N . ALA A 1 94 ? -2.022 5.585 -0.053 1.00 98.88 94 ALA A N 1
ATOM 698 C CA . ALA A 1 94 ? -1.969 6.593 -1.107 1.00 98.88 94 ALA A CA 1
ATOM 699 C C . ALA A 1 94 ? -0.804 7.587 -0.912 1.00 98.88 94 ALA A C 1
ATOM 701 O O . ALA A 1 94 ? -0.100 7.925 -1.861 1.00 98.88 94 ALA A O 1
ATOM 702 N N . GLN A 1 95 ? -0.525 7.975 0.335 1.00 98.75 95 GLN A N 1
ATOM 703 C CA . GLN A 1 95 ? 0.598 8.846 0.708 1.00 98.75 95 GLN A CA 1
ATOM 704 C C . GLN A 1 95 ? 1.979 8.198 0.533 1.00 98.75 95 GLN A C 1
ATOM 706 O O . GLN A 1 95 ? 2.987 8.910 0.472 1.00 98.75 95 GLN A O 1
ATOM 711 N N . SER A 1 96 ? 2.041 6.865 0.495 1.00 98.75 96 SER A N 1
ATOM 712 C CA . SER A 1 96 ? 3.279 6.079 0.411 1.00 98.75 96 SER A CA 1
ATOM 713 C C . SER A 1 96 ? 3.490 5.393 -0.942 1.00 98.75 96 SER A C 1
ATOM 715 O O . SER A 1 96 ? 4.535 4.772 -1.144 1.00 98.75 96 SER A O 1
ATOM 717 N N . GLN A 1 97 ? 2.542 5.525 -1.878 1.00 98.88 97 GLN A N 1
ATOM 718 C CA . GLN A 1 97 ? 2.658 4.970 -3.226 1.00 98.88 97 GLN A CA 1
ATOM 719 C C . GLN A 1 97 ? 3.878 5.553 -3.945 1.00 98.88 97 GLN A C 1
ATOM 721 O O . GLN A 1 97 ? 4.115 6.764 -3.915 1.00 98.88 97 GLN A O 1
ATOM 726 N N . LEU A 1 98 ? 4.651 4.694 -4.604 1.00 98.88 98 LEU A N 1
ATOM 727 C CA . LEU A 1 98 ? 5.838 5.085 -5.359 1.00 98.88 98 LEU A CA 1
ATOM 728 C C . LEU A 1 98 ? 5.471 5.618 -6.743 1.00 98.88 98 LEU A C 1
ATOM 730 O O . LEU A 1 98 ? 4.458 5.232 -7.323 1.00 98.88 98 LEU A O 1
ATOM 734 N N . GLU A 1 99 ? 6.348 6.433 -7.326 1.00 98.50 99 GLU A N 1
ATOM 735 C CA . GLU A 1 99 ? 6.204 6.872 -8.718 1.00 98.50 99 GLU A CA 1
ATOM 736 C C . GLU A 1 99 ? 6.238 5.697 -9.713 1.00 98.50 99 GLU A C 1
ATOM 738 O O . GLU A 1 99 ? 5.648 5.767 -10.783 1.00 98.50 99 GLU A O 1
ATOM 743 N N . SER A 1 100 ? 6.861 4.565 -9.376 1.00 98.31 100 SER A N 1
ATOM 744 C CA . SER A 1 100 ? 6.778 3.356 -10.207 1.00 98.31 100 SER A CA 1
ATOM 745 C C . SER A 1 100 ? 5.407 2.671 -10.190 1.00 98.31 100 SER A C 1
ATOM 747 O O . SER A 1 100 ? 5.165 1.828 -11.054 1.00 98.31 100 SER A O 1
ATOM 749 N N . GLY A 1 101 ? 4.497 3.050 -9.282 1.00 98.12 101 GLY A N 1
ATOM 750 C CA . GLY A 1 101 ? 3.087 2.639 -9.290 1.00 98.12 101 GLY A CA 1
ATOM 751 C C . GLY A 1 101 ? 2.608 1.815 -8.113 1.00 98.12 101 GLY A C 1
ATOM 752 O O . GLY A 1 101 ? 1.472 1.966 -7.674 1.00 98.12 101 GLY A O 1
ATOM 753 N N . GLY A 1 102 ? 3.460 0.935 -7.618 1.00 98.31 102 GLY A N 1
ATOM 754 C CA . GLY A 1 102 ? 3.201 0.103 -6.458 1.00 98.31 102 GLY A CA 1
ATOM 755 C C . GLY A 1 102 ? 3.841 0.672 -5.195 1.00 98.31 102 GLY A C 1
ATOM 756 O O . GLY A 1 102 ? 3.970 1.885 -5.015 1.00 98.31 102 GLY A O 1
ATOM 757 N N . TRP A 1 103 ? 4.269 -0.235 -4.322 1.00 98.69 103 TRP A N 1
ATOM 758 C CA . TRP A 1 103 ? 4.837 0.091 -3.017 1.00 98.69 103 TRP A CA 1
ATOM 759 C C . TRP A 1 103 ? 6.161 -0.646 -2.778 1.00 98.69 103 TRP A C 1
ATOM 761 O O . TRP A 1 103 ? 6.397 -1.738 -3.305 1.00 98.69 103 TRP A O 1
ATOM 771 N N . ASP A 1 104 ? 7.025 -0.051 -1.953 1.00 97.94 104 ASP A N 1
ATOM 772 C CA . ASP A 1 104 ? 8.073 -0.790 -1.233 1.00 97.94 104 ASP A CA 1
ATOM 773 C C . ASP A 1 104 ? 7.388 -1.683 -0.171 1.00 97.94 104 ASP A C 1
ATOM 775 O O . ASP A 1 104 ? 6.193 -1.539 0.092 1.00 97.94 104 ASP A O 1
ATOM 779 N N . TYR A 1 105 ? 8.113 -2.599 0.468 1.00 97.44 105 TYR A N 1
ATOM 780 C CA . TYR A 1 105 ? 7.551 -3.409 1.557 1.00 97.44 105 TYR A CA 1
ATOM 781 C C . TYR A 1 105 ? 7.122 -2.574 2.762 1.00 97.44 105 TYR A C 1
ATOM 783 O O . TYR A 1 105 ? 6.260 -2.979 3.539 1.00 97.44 105 TYR A O 1
ATOM 791 N N . ARG A 1 106 ? 7.750 -1.410 2.941 1.00 97.69 106 ARG A N 1
ATOM 792 C CA . ARG A 1 106 ? 7.512 -0.515 4.066 1.00 97.69 106 ARG A CA 1
ATOM 793 C C . ARG A 1 106 ? 7.660 0.936 3.666 1.00 97.69 106 ARG A C 1
ATOM 795 O O . ARG A 1 106 ? 8.388 1.259 2.729 1.00 97.69 106 ARG A O 1
ATOM 802 N N . PHE A 1 107 ? 7.070 1.800 4.473 1.00 98.56 107 PHE A N 1
ATOM 803 C CA . PHE A 1 107 ? 7.224 3.238 4.357 1.00 98.56 107 PHE A CA 1
ATOM 804 C C . PHE A 1 107 ? 7.406 3.859 5.739 1.00 98.56 107 PHE A C 1
ATOM 806 O O . PHE A 1 107 ? 6.710 3.482 6.675 1.00 98.56 107 PHE A O 1
ATOM 813 N N . ASP A 1 108 ? 8.350 4.790 5.873 1.00 98.25 108 ASP A N 1
ATOM 814 C CA . ASP A 1 108 ? 8.627 5.490 7.130 1.00 98.25 108 ASP A CA 1
ATOM 815 C C . ASP A 1 108 ? 8.240 6.965 7.006 1.00 98.25 108 ASP A C 1
ATOM 817 O O . ASP A 1 108 ? 8.914 7.740 6.324 1.00 98.25 108 ASP A O 1
ATOM 821 N N . PHE A 1 109 ? 7.173 7.352 7.706 1.00 98.44 109 PHE A N 1
ATOM 822 C CA . PHE A 1 109 ? 6.657 8.719 7.725 1.00 98.44 109 PHE A CA 1
ATOM 823 C C . PHE A 1 109 ? 7.612 9.723 8.379 1.00 98.44 109 PHE A C 1
ATOM 825 O O . PHE A 1 109 ? 7.488 10.916 8.116 1.00 98.44 109 PHE A O 1
ATOM 832 N N . ALA A 1 110 ? 8.577 9.276 9.191 1.00 98.19 110 ALA A N 1
ATOM 833 C CA . ALA A 1 110 ? 9.609 10.161 9.735 1.00 98.19 110 ALA A CA 1
ATOM 834 C C . ALA A 1 110 ? 10.734 10.442 8.725 1.00 98.19 110 ALA A C 1
ATOM 836 O O . ALA A 1 110 ? 11.461 11.420 8.875 1.00 98.19 110 ALA A O 1
ATOM 837 N N . ASN A 1 111 ? 10.883 9.601 7.694 1.00 97.56 111 ASN A N 1
ATOM 838 C CA . ASN A 1 111 ? 11.919 9.730 6.668 1.00 97.56 111 ASN A CA 1
ATOM 839 C C . ASN A 1 111 ? 11.357 9.564 5.239 1.00 97.56 111 ASN A C 1
ATOM 841 O O . ASN A 1 111 ? 11.894 8.762 4.458 1.00 97.56 111 ASN A O 1
ATOM 845 N N . PRO A 1 112 ? 10.298 10.309 4.860 1.00 97.38 112 PRO A N 1
ATOM 846 C CA . PRO A 1 112 ? 9.591 10.117 3.594 1.00 97.38 112 PRO A CA 1
ATOM 847 C C . PRO A 1 112 ? 10.484 10.358 2.368 1.00 97.38 112 PRO A C 1
ATOM 849 O O . PRO A 1 112 ? 10.306 9.713 1.338 1.00 97.38 112 PRO A O 1
ATOM 852 N N . GLN A 1 113 ? 11.507 11.211 2.495 1.00 96.06 113 GLN A N 1
ATOM 853 C CA . GLN A 1 113 ? 12.489 11.543 1.458 1.00 96.06 113 GLN A CA 1
ATOM 854 C C . GLN A 1 113 ? 13.290 10.341 0.943 1.00 96.06 113 GLN A C 1
ATOM 856 O O . GLN A 1 113 ? 13.952 10.439 -0.085 1.00 96.06 113 GLN A O 1
ATOM 861 N N . ARG A 1 114 ? 13.257 9.194 1.634 1.00 97.94 114 ARG A N 1
ATOM 862 C CA . ARG A 1 114 ? 13.897 7.963 1.153 1.00 97.94 114 ARG A CA 1
ATOM 863 C C . ARG A 1 114 ? 13.158 7.332 -0.026 1.00 97.94 114 ARG A C 1
ATOM 865 O O . ARG A 1 114 ? 13.768 6.524 -0.722 1.00 97.94 114 ARG A O 1
ATOM 872 N N . TRP A 1 115 ? 11.890 7.673 -0.251 1.00 98.56 115 TRP A N 1
ATOM 873 C CA . TRP A 1 115 ? 11.051 7.130 -1.320 1.00 98.56 115 TRP A CA 1
ATOM 874 C C . TRP A 1 115 ? 10.647 8.223 -2.306 1.00 98.56 115 TRP A C 1
ATOM 876 O O . TRP A 1 115 ? 10.358 9.357 -1.926 1.00 98.56 115 TRP A O 1
ATOM 886 N N . LEU A 1 116 ? 10.641 7.891 -3.595 1.00 98.62 116 LEU A N 1
ATOM 887 C CA . LEU A 1 116 ? 10.091 8.754 -4.630 1.00 98.62 116 LEU A CA 1
ATOM 888 C C . LEU A 1 116 ? 8.589 8.505 -4.684 1.00 98.62 116 LEU A C 1
ATOM 890 O O . LEU A 1 116 ? 8.127 7.597 -5.373 1.00 98.62 116 LEU A O 1
ATOM 894 N N . ARG A 1 117 ? 7.839 9.267 -3.895 1.00 98.38 117 ARG A N 1
ATOM 895 C CA . ARG A 1 117 ? 6.400 9.064 -3.756 1.00 98.38 117 ARG A CA 1
ATOM 896 C C . ARG A 1 117 ? 5.672 9.739 -4.901 1.00 98.38 117 ARG A C 1
ATOM 898 O O . ARG A 1 117 ? 6.031 10.848 -5.289 1.00 98.38 117 ARG A O 1
ATOM 905 N N . ARG A 1 118 ? 4.588 9.124 -5.362 1.00 97.81 118 ARG A N 1
ATOM 906 C CA . ARG A 1 118 ? 3.719 9.676 -6.403 1.00 97.81 118 ARG A CA 1
ATOM 907 C C . ARG A 1 118 ? 3.195 11.065 -6.036 1.00 97.81 118 ARG A C 1
ATOM 909 O O . ARG A 1 118 ? 3.088 11.934 -6.891 1.00 97.81 118 ARG A O 1
ATOM 916 N N . VAL A 1 119 ? 2.898 11.295 -4.758 1.00 97.62 119 VAL A N 1
ATOM 917 C CA . VAL A 1 119 ? 2.435 12.604 -4.268 1.00 97.62 119 VAL A CA 1
ATOM 918 C C . VAL A 1 119 ? 3.488 13.709 -4.409 1.00 97.62 119 VAL A C 1
ATOM 920 O O . VAL A 1 119 ? 3.125 14.871 -4.565 1.00 97.62 119 VAL A O 1
ATOM 923 N N . ASP A 1 120 ? 4.778 13.358 -4.427 1.00 97.31 120 ASP A N 1
ATOM 924 C CA . ASP A 1 120 ? 5.883 14.313 -4.571 1.00 97.31 120 ASP A CA 1
ATOM 925 C C . ASP A 1 120 ? 6.165 14.672 -6.043 1.00 97.31 120 ASP A C 1
ATOM 927 O O . ASP A 1 120 ? 6.956 15.573 -6.308 1.00 97.31 120 ASP A O 1
ATOM 931 N N . THR A 1 121 ? 5.545 13.973 -7.000 1.00 96.69 121 THR A N 1
ATOM 932 C CA . THR A 1 121 ? 5.815 14.091 -8.446 1.00 96.69 121 THR A CA 1
ATOM 933 C C . THR A 1 121 ? 4.629 14.639 -9.244 1.00 96.69 121 THR A C 1
ATOM 935 O O . THR A 1 121 ? 4.731 14.798 -10.457 1.00 96.69 121 THR A O 1
ATOM 938 N N . ILE A 1 122 ? 3.484 14.922 -8.599 1.00 93.12 122 ILE A N 1
ATOM 939 C CA . ILE A 1 122 ? 2.248 15.386 -9.268 1.00 93.12 122 ILE A CA 1
ATOM 940 C C . ILE A 1 122 ? 2.494 16.634 -10.115 1.00 93.12 122 ILE A C 1
ATOM 942 O O . ILE A 1 122 ? 1.999 16.703 -11.236 1.00 93.12 122 ILE A O 1
ATOM 946 N N . ASN A 1 123 ? 3.268 17.583 -9.591 1.00 92.69 123 ASN A N 1
ATOM 947 C CA . ASN A 1 123 ? 3.509 18.863 -10.254 1.00 92.69 123 ASN A CA 1
ATOM 948 C C . ASN A 1 123 ? 4.842 18.895 -11.010 1.00 92.69 123 ASN A C 1
ATOM 950 O O . ASN A 1 123 ? 4.932 19.481 -12.085 1.00 92.69 123 ASN A O 1
ATOM 954 N N . SER A 1 124 ? 5.894 18.305 -10.441 1.00 94.94 124 SER A N 1
ATOM 955 C CA . SER A 1 124 ? 7.224 18.259 -11.046 1.00 94.94 124 SER A CA 1
ATOM 956 C C . SER A 1 124 ? 8.098 17.205 -10.373 1.00 94.94 124 SER A C 1
ATOM 958 O O . SER A 1 124 ? 7.847 16.796 -9.241 1.00 94.94 124 SER A O 1
ATOM 960 N N . MET A 1 125 ? 9.146 16.764 -11.069 1.00 96.44 125 MET A N 1
ATOM 961 C CA . MET A 1 125 ? 10.101 15.805 -10.518 1.00 96.44 125 MET A CA 1
ATOM 962 C C . MET A 1 125 ? 11.049 16.472 -9.505 1.00 96.44 125 MET A C 1
ATOM 964 O O . MET A 1 125 ? 11.703 17.463 -9.850 1.00 96.44 125 MET A O 1
ATOM 968 N N . PRO A 1 126 ? 11.203 15.920 -8.285 1.00 95.94 126 PRO A N 1
ATOM 969 C CA . PRO A 1 126 ? 12.180 16.413 -7.318 1.00 95.94 126 PRO A CA 1
ATOM 970 C C . PRO A 1 126 ? 13.622 16.317 -7.839 1.00 95.94 126 PRO A C 1
ATOM 972 O O . PRO A 1 126 ? 14.004 15.332 -8.471 1.00 95.94 126 PRO A O 1
ATOM 975 N N . LYS A 1 127 ? 14.469 17.301 -7.507 1.00 96.19 127 LYS A N 1
ATOM 976 C CA . LYS A 1 127 ? 15.892 17.326 -7.918 1.00 96.19 127 LYS A CA 1
ATOM 977 C C . LYS A 1 127 ? 16.693 16.124 -7.407 1.00 96.19 127 LYS A C 1
ATOM 979 O O . LYS A 1 127 ? 17.710 15.756 -7.982 1.00 96.19 127 LYS A O 1
ATOM 984 N N . ASP A 1 128 ? 16.264 15.534 -6.299 1.00 96.00 128 ASP A N 1
ATOM 985 C CA . ASP A 1 128 ? 16.886 14.381 -5.659 1.00 96.00 128 ASP A CA 1
ATOM 986 C C . ASP A 1 128 ? 16.231 13.044 -6.039 1.00 96.00 128 ASP A C 1
ATOM 988 O O . ASP A 1 128 ? 16.586 12.023 -5.456 1.00 96.00 128 ASP A O 1
ATOM 992 N N . ALA A 1 129 ? 15.322 13.022 -7.022 1.00 96.38 129 ALA A N 1
ATOM 993 C CA . ALA A 1 129 ? 14.535 11.843 -7.381 1.00 96.38 129 ALA A CA 1
ATOM 994 C C . ALA A 1 129 ? 15.373 10.581 -7.647 1.00 96.38 129 ALA A C 1
ATOM 996 O O . ALA A 1 129 ? 15.003 9.501 -7.195 1.00 96.38 129 ALA A O 1
ATOM 997 N N . SER A 1 130 ? 16.531 10.711 -8.303 1.00 95.12 130 SER A N 1
ATOM 998 C CA . SER A 1 130 ? 17.425 9.582 -8.609 1.00 95.12 130 SER A CA 1
ATOM 999 C C . SER A 1 130 ? 18.049 8.915 -7.377 1.00 95.12 130 SER A C 1
ATOM 1001 O O . SER A 1 130 ? 18.528 7.789 -7.471 1.00 95.12 130 SER A O 1
ATOM 1003 N N . ARG A 1 131 ? 18.050 9.591 -6.220 1.00 96.62 131 ARG A N 1
ATOM 1004 C CA . ARG A 1 131 ? 18.574 9.067 -4.947 1.00 96.62 131 ARG A CA 1
ATOM 1005 C C . ARG A 1 131 ? 17.501 8.396 -4.093 1.00 96.62 131 ARG A C 1
ATOM 1007 O O . ARG A 1 131 ? 17.829 7.777 -3.081 1.00 96.62 131 ARG A O 1
ATOM 1014 N N . ARG A 1 132 ? 16.229 8.534 -4.467 1.00 98.12 132 ARG A N 1
ATOM 1015 C CA . ARG A 1 132 ? 15.099 7.989 -3.717 1.00 98.12 132 ARG A CA 1
ATOM 1016 C C . ARG A 1 132 ? 14.707 6.613 -4.252 1.00 98.12 132 ARG A C 1
ATOM 1018 O O . ARG A 1 132 ? 14.859 6.311 -5.432 1.00 98.12 132 ARG A O 1
ATOM 1025 N N . ARG A 1 133 ? 14.166 5.763 -3.382 1.00 98.12 133 ARG A N 1
ATOM 1026 C CA . ARG A 1 133 ? 13.648 4.442 -3.753 1.00 98.12 133 ARG A CA 1
ATOM 1027 C C . ARG A 1 133 ? 12.411 4.591 -4.619 1.00 98.12 133 ARG A C 1
ATOM 1029 O O . ARG A 1 133 ? 11.459 5.249 -4.213 1.00 98.12 133 ARG A O 1
ATOM 1036 N N . ASN A 1 134 ? 12.418 3.926 -5.766 1.00 98.19 134 ASN A N 1
ATOM 1037 C CA . ASN A 1 134 ? 11.304 3.946 -6.705 1.00 98.19 134 ASN A CA 1
ATOM 1038 C C . ASN A 1 134 ? 11.025 2.565 -7.313 1.00 98.19 134 ASN A C 1
ATOM 1040 O O . ASN A 1 134 ? 10.639 2.461 -8.471 1.00 98.19 134 ASN A O 1
ATOM 1044 N N . ILE A 1 135 ? 11.257 1.486 -6.568 1.00 97.88 135 ILE A N 1
ATOM 1045 C CA . ILE A 1 135 ? 11.022 0.125 -7.056 1.00 97.88 135 ILE A CA 1
ATOM 1046 C C . ILE A 1 135 ? 9.768 -0.437 -6.394 1.00 97.88 135 ILE A C 1
ATOM 1048 O O . ILE A 1 135 ? 9.742 -0.649 -5.184 1.00 97.88 135 ILE A O 1
ATOM 1052 N N . SER A 1 136 ? 8.741 -0.676 -7.202 1.00 97.94 136 SER A N 1
ATOM 1053 C CA . SER A 1 136 ? 7.506 -1.334 -6.788 1.00 97.94 136 SER A CA 1
ATOM 1054 C C . SER A 1 136 ? 7.745 -2.819 -6.546 1.00 97.94 136 SER A C 1
ATOM 1056 O O . SER A 1 136 ? 8.510 -3.457 -7.272 1.00 97.94 136 SER A O 1
ATOM 1058 N N . THR A 1 137 ? 7.074 -3.370 -5.540 1.00 96.25 137 THR A N 1
ATOM 1059 C CA . THR A 1 137 ? 7.256 -4.757 -5.099 1.00 96.25 137 THR A CA 1
ATOM 1060 C C . THR A 1 137 ? 6.010 -5.571 -5.368 1.00 96.25 137 THR A C 1
ATOM 1062 O O . THR A 1 137 ? 4.946 -5.261 -4.829 1.00 96.25 137 THR A O 1
ATOM 1065 N N . PHE A 1 138 ? 6.148 -6.590 -6.205 1.00 94.06 138 PHE A N 1
ATOM 1066 C CA . PHE A 1 138 ? 5.093 -7.541 -6.551 1.00 94.06 138 PHE A CA 1
ATOM 1067 C C . PHE A 1 138 ? 5.264 -8.891 -5.859 1.00 94.06 138 PHE A C 1
ATOM 1069 O O . PHE A 1 138 ? 4.337 -9.691 -5.880 1.00 94.06 138 PHE A O 1
ATOM 1076 N N . ASP A 1 139 ? 6.416 -9.102 -5.230 1.00 90.94 139 ASP A N 1
ATOM 1077 C CA . ASP A 1 139 ? 6.679 -10.210 -4.319 1.00 90.94 139 ASP A CA 1
ATOM 1078 C C . ASP A 1 139 ? 5.709 -10.225 -3.132 1.00 90.94 139 ASP A C 1
ATOM 1080 O O . ASP A 1 139 ? 5.265 -9.161 -2.682 1.00 90.94 139 ASP A O 1
ATOM 1084 N N . ASP A 1 140 ? 5.421 -11.417 -2.610 1.00 90.44 140 ASP A N 1
ATOM 1085 C CA . ASP A 1 140 ? 4.638 -11.643 -1.386 1.00 90.44 140 ASP A CA 1
ATOM 1086 C C . ASP A 1 140 ? 3.295 -10.901 -1.345 1.00 90.44 140 ASP A C 1
ATOM 1088 O O . ASP A 1 140 ? 2.870 -10.394 -0.302 1.00 90.44 140 ASP A O 1
ATOM 1092 N N . ASN A 1 141 ? 2.632 -10.779 -2.500 1.00 92.75 141 ASN A N 1
ATOM 1093 C CA . ASN A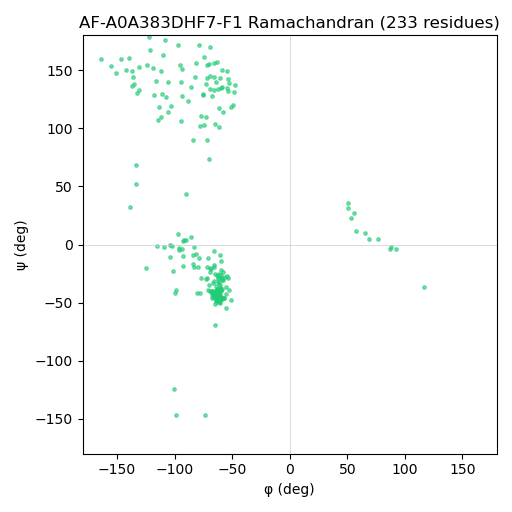 1 141 ? 1.349 -10.076 -2.624 1.00 92.75 141 ASN A CA 1
ATOM 1094 C C . ASN A 1 141 ? 1.406 -8.609 -2.117 1.00 92.75 141 ASN A C 1
ATOM 1096 O O . ASN A 1 141 ? 0.400 -8.053 -1.670 1.00 92.75 141 ASN A O 1
ATOM 1100 N N . ASN A 1 142 ? 2.579 -7.961 -2.148 1.00 96.06 142 ASN A N 1
ATOM 1101 C CA . ASN A 1 142 ? 2.784 -6.644 -1.542 1.00 96.06 142 ASN A CA 1
ATOM 1102 C C . ASN A 1 142 ? 1.949 -5.542 -2.214 1.00 96.06 142 ASN A C 1
ATOM 1104 O O . ASN A 1 142 ? 1.007 -5.027 -1.616 1.00 96.06 142 ASN A O 1
ATOM 1108 N N . SER A 1 143 ? 2.268 -5.165 -3.459 1.00 97.94 143 SER A N 1
ATOM 1109 C CA . SER A 1 143 ? 1.495 -4.109 -4.139 1.00 97.94 143 SER A CA 1
ATOM 1110 C C . SER A 1 143 ? 0.104 -4.593 -4.537 1.00 97.94 143 SER A C 1
ATOM 1112 O O . SER A 1 143 ? -0.819 -3.790 -4.612 1.00 97.94 143 SER A O 1
ATOM 1114 N N . GLN A 1 144 ? -0.060 -5.892 -4.790 1.00 96.44 144 GLN A N 1
ATOM 1115 C CA . GLN A 1 144 ? -1.332 -6.470 -5.209 1.00 96.44 144 GLN A CA 1
ATOM 1116 C C . GLN A 1 144 ? -2.368 -6.390 -4.087 1.00 96.44 144 GLN A C 1
ATOM 1118 O O . GLN A 1 144 ? -3.465 -5.905 -4.337 1.00 96.44 144 GLN A O 1
ATOM 1123 N N . SER A 1 145 ? -2.018 -6.738 -2.844 1.00 97.50 145 SER A N 1
ATOM 1124 C CA . SER A 1 145 ? -2.939 -6.581 -1.708 1.00 97.50 145 SER A CA 1
ATOM 1125 C C . SER A 1 145 ? -3.330 -5.120 -1.461 1.00 97.50 145 SER A C 1
ATOM 1127 O O . SER A 1 145 ? -4.498 -4.841 -1.190 1.00 97.50 145 SER A O 1
ATOM 1129 N N . ALA A 1 146 ? -2.394 -4.175 -1.619 1.00 98.69 146 ALA A N 1
ATOM 1130 C CA . ALA A 1 146 ? -2.691 -2.745 -1.552 1.00 98.69 146 ALA A CA 1
ATOM 1131 C C . ALA A 1 146 ? -3.680 -2.319 -2.650 1.00 98.69 146 ALA A C 1
ATOM 1133 O O . ALA A 1 146 ? -4.660 -1.641 -2.353 1.00 98.69 146 ALA A O 1
ATOM 1134 N N . ILE A 1 147 ? -3.469 -2.748 -3.899 1.00 98.50 147 ILE A N 1
ATOM 1135 C CA . ILE A 1 147 ? -4.372 -2.449 -5.022 1.00 98.50 147 ILE A CA 1
ATOM 1136 C C . ILE A 1 147 ? -5.754 -3.068 -4.791 1.00 98.50 147 ILE A C 1
ATOM 1138 O O . ILE A 1 147 ? -6.748 -2.360 -4.927 1.00 98.50 147 ILE A O 1
ATOM 1142 N N . SER A 1 148 ? -5.832 -4.342 -4.402 1.00 98.50 148 SER A N 1
ATOM 1143 C CA . SER A 1 148 ? -7.099 -5.029 -4.121 1.00 98.50 148 SER A CA 1
ATOM 1144 C C . SER A 1 148 ? -7.904 -4.313 -3.038 1.00 98.50 148 SER A C 1
ATOM 1146 O O . SER A 1 148 ? -9.085 -4.029 -3.234 1.00 98.50 148 SER A O 1
ATOM 1148 N N . PHE A 1 149 ? -7.254 -3.931 -1.937 1.00 98.88 149 PHE A N 1
ATOM 1149 C CA . PHE A 1 149 ? -7.898 -3.161 -0.878 1.00 98.88 149 PHE A CA 1
ATOM 1150 C C . PHE A 1 149 ? -8.363 -1.778 -1.362 1.00 98.88 149 PHE A C 1
ATOM 1152 O O . PHE A 1 149 ? -9.498 -1.383 -1.102 1.00 98.88 149 PHE A O 1
ATOM 1159 N N . LEU A 1 150 ? -7.530 -1.038 -2.104 1.00 98.88 150 LEU A N 1
ATOM 1160 C CA . LEU A 1 150 ? -7.902 0.281 -2.632 1.00 98.88 150 LEU A CA 1
ATOM 1161 C C . LEU A 1 150 ? -9.034 0.204 -3.674 1.00 98.88 150 LEU A C 1
ATOM 1163 O O . LEU A 1 150 ? -9.837 1.134 -3.766 1.00 98.88 150 LEU A O 1
ATOM 1167 N N . LEU A 1 151 ? -9.127 -0.888 -4.440 1.00 98.81 151 LEU A N 1
ATOM 1168 C CA . LEU A 1 151 ? -10.246 -1.153 -5.349 1.00 98.81 151 LEU A CA 1
ATOM 1169 C C . LEU A 1 151 ? -11.556 -1.329 -4.578 1.00 98.81 151 LEU A C 1
ATOM 1171 O O . LEU A 1 151 ? -12.544 -0.683 -4.930 1.00 98.81 151 LEU A O 1
ATOM 1175 N N . ALA A 1 152 ? -11.551 -2.142 -3.518 1.00 98.81 152 ALA A N 1
ATOM 1176 C CA . ALA A 1 152 ? -12.718 -2.350 -2.664 1.00 98.81 152 ALA A CA 1
ATOM 1177 C C . ALA A 1 152 ? -13.117 -1.057 -1.932 1.00 98.81 152 ALA A C 1
ATOM 1179 O O . ALA A 1 152 ? -14.252 -0.595 -2.041 1.00 98.81 152 ALA A O 1
ATOM 1180 N N . LEU A 1 153 ? -12.162 -0.401 -1.266 1.00 98.88 153 LEU A N 1
ATOM 1181 C CA . LEU A 1 153 ? -12.392 0.847 -0.537 1.00 98.88 153 LEU A CA 1
ATOM 1182 C C . LEU A 1 153 ? -12.896 1.969 -1.453 1.00 98.88 153 LEU A C 1
ATOM 1184 O O . LEU A 1 153 ? -13.761 2.749 -1.061 1.00 98.88 153 LEU A O 1
ATOM 1188 N N . GLY A 1 154 ? -12.388 2.036 -2.686 1.00 98.56 154 GLY A N 1
ATOM 1189 C CA . GLY A 1 154 ? -12.787 3.035 -3.672 1.00 98.56 154 GLY A CA 1
ATOM 1190 C C . GLY A 1 154 ? -14.276 3.002 -4.031 1.00 98.56 154 GLY A C 1
ATOM 1191 O O . GLY A 1 154 ? -14.790 4.028 -4.466 1.00 98.56 154 GLY A O 1
ATOM 1192 N N . GLN A 1 155 ? -14.980 1.883 -3.816 1.00 98.19 155 GLN A N 1
ATOM 1193 C CA . GLN A 1 155 ? -16.439 1.792 -4.003 1.00 98.19 155 GLN A CA 1
ATOM 1194 C C . GLN A 1 155 ? -17.221 2.604 -2.959 1.00 98.19 155 GLN A C 1
ATOM 1196 O O . GLN A 1 155 ? -18.368 2.976 -3.192 1.00 98.19 155 GLN A O 1
ATOM 1201 N N . HIS A 1 156 ? -16.586 2.915 -1.826 1.00 98.44 156 HIS A N 1
ATOM 1202 C CA . HIS A 1 156 ? -17.158 3.699 -0.730 1.00 98.44 156 HIS A CA 1
ATOM 1203 C C . HIS A 1 156 ? -16.670 5.154 -0.718 1.00 98.44 156 HIS A C 1
ATOM 1205 O O . HIS A 1 156 ? -17.087 5.934 0.137 1.00 98.44 156 HIS A O 1
ATOM 1211 N N . CYS A 1 157 ? -15.798 5.531 -1.658 1.00 98.44 157 CYS A N 1
ATOM 1212 C CA . CYS A 1 157 ? -15.298 6.892 -1.813 1.00 98.44 157 CYS A CA 1
ATOM 1213 C C . CYS A 1 157 ? -16.214 7.702 -2.732 1.00 98.44 157 CYS A C 1
ATOM 1215 O O . CYS A 1 157 ? -16.392 7.372 -3.902 1.00 98.44 157 CYS A O 1
ATOM 1217 N N . SER A 1 158 ? -16.715 8.829 -2.234 1.00 96.25 158 SER A N 1
ATOM 1218 C CA . SER A 1 158 ? -17.518 9.761 -3.035 1.00 96.25 158 SER A CA 1
ATOM 1219 C C . SER A 1 158 ? -16.672 10.740 -3.863 1.00 96.25 158 SER A C 1
ATOM 1221 O O . SER A 1 158 ? -17.171 11.366 -4.792 1.00 96.25 158 SER A O 1
ATOM 1223 N N . GLY A 1 159 ? -15.385 10.892 -3.523 1.00 96.94 159 GLY A N 1
ATOM 1224 C CA . GLY A 1 159 ? -14.470 11.845 -4.166 1.00 96.94 159 GLY A CA 1
ATOM 1225 C C . GLY A 1 159 ? -14.673 13.305 -3.736 1.00 96.94 159 GLY A C 1
ATOM 1226 O O . GLY A 1 159 ? -13.995 14.203 -4.245 1.00 96.94 159 GLY A O 1
ATOM 1227 N N . HIS A 1 160 ? -15.561 13.573 -2.776 1.00 97.31 160 HIS A N 1
ATOM 1228 C CA . HIS A 1 160 ? -15.831 14.931 -2.302 1.00 97.31 160 HIS A CA 1
ATOM 1229 C C . HIS A 1 160 ? -14.743 15.456 -1.361 1.00 97.31 160 HIS A C 1
ATOM 1231 O O . HIS A 1 160 ? -14.459 16.658 -1.350 1.00 97.31 160 HIS A O 1
ATOM 1237 N N . THR A 1 161 ? -14.059 14.578 -0.628 1.00 98.25 161 THR A N 1
ATOM 1238 C CA . THR A 1 161 ? -12.948 14.968 0.250 1.00 98.25 161 THR A CA 1
ATOM 1239 C C . THR A 1 161 ? -11.587 14.813 -0.433 1.00 98.25 161 THR A C 1
ATOM 1241 O O . THR A 1 161 ? -11.403 13.999 -1.338 1.00 98.25 161 THR A O 1
ATOM 1244 N N . ALA A 1 162 ? -10.592 15.589 0.013 1.00 97.94 162 ALA A N 1
ATOM 1245 C CA . ALA A 1 162 ? -9.223 15.480 -0.501 1.00 97.94 162 ALA A CA 1
ATOM 1246 C C . ALA A 1 162 ? -8.628 14.078 -0.277 1.00 97.94 162 ALA A C 1
ATOM 1248 O O . ALA A 1 162 ? -7.977 13.541 -1.169 1.00 97.94 162 ALA A O 1
ATOM 1249 N N . ARG A 1 163 ? -8.919 13.473 0.880 1.00 98.38 163 ARG A N 1
ATOM 1250 C CA . ARG A 1 163 ? -8.516 12.109 1.243 1.00 98.38 163 ARG A CA 1
ATOM 1251 C C . ARG A 1 163 ? -9.083 11.070 0.276 1.00 98.38 163 ARG A C 1
ATOM 1253 O O . ARG A 1 163 ? -8.333 10.271 -0.270 1.00 98.38 163 ARG A O 1
ATOM 1260 N N . GLU A 1 164 ? -10.389 11.108 0.009 1.00 98.69 164 GLU A N 1
ATOM 1261 C CA . GLU A 1 164 ? -11.015 10.183 -0.946 1.00 98.69 164 GLU A CA 1
ATOM 1262 C C . GLU A 1 164 ? -10.445 10.357 -2.356 1.00 98.69 164 GLU A C 1
ATOM 1264 O O . GLU A 1 164 ? -10.157 9.365 -3.018 1.00 98.69 164 GLU A O 1
ATOM 1269 N N . ARG A 1 165 ? -10.231 11.600 -2.816 1.00 98.62 165 ARG A N 1
ATOM 1270 C CA . ARG A 1 165 ? -9.608 11.845 -4.128 1.00 98.62 165 ARG A CA 1
ATOM 1271 C C . ARG A 1 165 ? -8.199 11.277 -4.209 1.00 98.62 165 ARG A C 1
ATOM 1273 O O . ARG A 1 165 ? -7.842 10.717 -5.239 1.00 98.62 165 ARG A O 1
ATOM 1280 N N . LEU A 1 166 ? -7.416 11.402 -3.140 1.00 98.56 166 LEU A N 1
ATOM 1281 C CA . LEU A 1 166 ? -6.067 10.851 -3.087 1.00 98.56 166 LEU A CA 1
ATOM 1282 C C . LEU A 1 166 ? -6.086 9.315 -3.144 1.00 98.56 166 LEU A C 1
ATOM 1284 O O . LEU A 1 166 ? -5.317 8.725 -3.900 1.00 98.56 166 LEU A O 1
ATOM 1288 N N . ILE A 1 167 ? -7.010 8.676 -2.422 1.00 98.88 167 ILE A N 1
ATOM 1289 C CA . ILE A 1 167 ? -7.222 7.221 -2.462 1.00 98.88 167 ILE A CA 1
ATOM 1290 C C . ILE A 1 167 ? -7.621 6.756 -3.866 1.00 98.88 167 ILE A C 1
ATOM 1292 O O . ILE A 1 167 ? -7.012 5.830 -4.401 1.00 98.88 167 ILE A O 1
ATOM 1296 N N . LEU A 1 168 ? -8.607 7.412 -4.485 1.00 98.88 168 LEU A N 1
ATOM 1297 C CA . LEU A 1 168 ? -9.059 7.093 -5.842 1.00 98.88 168 LEU A CA 1
ATOM 1298 C C . LEU A 1 168 ? -7.931 7.278 -6.868 1.00 98.88 168 LEU A C 1
ATOM 1300 O O . LEU A 1 168 ? -7.709 6.405 -7.704 1.00 98.88 168 LEU A O 1
ATOM 1304 N N . ALA A 1 169 ? -7.155 8.359 -6.757 1.00 98.62 169 ALA A N 1
ATOM 1305 C CA . ALA A 1 169 ? -6.003 8.592 -7.621 1.00 98.62 169 ALA A CA 1
ATOM 1306 C C . ALA A 1 169 ? -4.925 7.508 -7.453 1.00 98.62 169 ALA A C 1
ATOM 1308 O O . ALA A 1 169 ? -4.385 7.031 -8.451 1.00 98.62 169 ALA A O 1
ATOM 1309 N N . ALA A 1 170 ? -4.631 7.087 -6.218 1.00 98.81 170 ALA A N 1
ATOM 1310 C CA . ALA A 1 170 ? -3.664 6.024 -5.955 1.00 98.81 170 ALA A CA 1
ATOM 1311 C C . ALA A 1 170 ? -4.140 4.659 -6.472 1.00 98.81 170 ALA A C 1
ATOM 1313 O O . ALA A 1 170 ? -3.350 3.927 -7.073 1.00 98.81 170 ALA A O 1
ATOM 1314 N N . ARG A 1 171 ? -5.432 4.340 -6.306 1.00 98.75 171 ARG A N 1
ATOM 1315 C CA . ARG A 1 171 ? -6.082 3.148 -6.877 1.00 98.75 171 ARG A CA 1
ATOM 1316 C C . ARG A 1 171 ? -5.886 3.100 -8.391 1.00 98.75 171 ARG A C 1
ATOM 1318 O O . ARG A 1 171 ? -5.365 2.117 -8.915 1.00 98.75 171 ARG A O 1
ATOM 1325 N N . ASP A 1 172 ? -6.263 4.175 -9.080 1.00 98.75 172 ASP A N 1
ATOM 1326 C CA . ASP A 1 172 ? -6.242 4.234 -10.543 1.00 98.75 172 ASP A CA 1
ATOM 1327 C C . ASP A 1 172 ? -4.805 4.227 -11.084 1.00 98.75 172 ASP A C 1
ATOM 1329 O O . ASP A 1 172 ? -4.496 3.532 -12.055 1.00 98.75 172 ASP A O 1
ATOM 1333 N N . TYR A 1 173 ? -3.896 4.953 -10.424 1.00 98.75 173 TYR A N 1
ATOM 1334 C CA . TYR A 1 173 ? -2.475 4.966 -10.770 1.00 98.75 173 TYR A CA 1
ATOM 1335 C C . TYR A 1 173 ? -1.841 3.583 -10.588 1.00 98.75 173 TYR A C 1
ATOM 1337 O O . TYR A 1 173 ? -1.155 3.102 -11.490 1.00 98.75 173 TYR A O 1
ATOM 1345 N N . GLY A 1 174 ? -2.106 2.932 -9.453 1.00 98.38 174 GLY A N 1
ATOM 1346 C CA . GLY A 1 174 ? -1.564 1.619 -9.121 1.00 98.38 174 GLY A CA 1
ATOM 1347 C C . GLY A 1 174 ? -2.057 0.531 -10.067 1.00 98.38 174 GLY A C 1
ATOM 1348 O O . GLY A 1 174 ? -1.242 -0.223 -10.594 1.00 98.38 174 GLY A O 1
ATOM 1349 N N . LEU A 1 175 ? -3.363 0.495 -10.357 1.00 98.06 175 LEU A N 1
ATOM 1350 C CA . LEU A 1 175 ? -3.939 -0.464 -11.301 1.00 98.06 175 LEU A CA 1
ATOM 1351 C C . LEU A 1 175 ? -3.343 -0.298 -12.704 1.00 98.06 175 LEU A C 1
ATOM 1353 O O . LEU A 1 175 ? -2.883 -1.271 -13.299 1.00 98.06 175 LEU A O 1
ATOM 1357 N N . ARG A 1 176 ? -3.282 0.936 -13.220 1.00 98.38 176 ARG A N 1
ATOM 1358 C CA . ARG A 1 176 ? -2.670 1.197 -14.529 1.00 98.38 176 ARG A CA 1
ATOM 1359 C C . ARG A 1 176 ? -1.203 0.767 -14.557 1.00 98.38 176 ARG A C 1
ATOM 1361 O O . ARG A 1 176 ? -0.781 0.111 -15.505 1.00 98.38 176 ARG A O 1
ATOM 1368 N N . LYS A 1 177 ? -0.425 1.104 -13.525 1.00 98.00 177 LYS A N 1
ATOM 1369 C CA . LYS A 1 177 ? 0.994 0.732 -13.448 1.00 98.00 177 LYS A CA 1
ATOM 1370 C C . LYS A 1 177 ? 1.214 -0.774 -13.315 1.00 98.00 177 LYS A C 1
ATOM 1372 O O . LYS A 1 177 ? 2.188 -1.275 -13.870 1.00 98.00 177 LYS A O 1
ATOM 1377 N N . LEU A 1 178 ? 0.320 -1.493 -12.636 1.00 95.81 178 LEU A N 1
ATOM 1378 C CA . LEU A 1 178 ? 0.348 -2.955 -12.580 1.00 95.81 178 LEU A CA 1
ATOM 1379 C C . LEU A 1 178 ? 0.158 -3.565 -13.976 1.00 95.81 178 LEU A C 1
ATOM 1381 O O . LEU A 1 178 ? 0.891 -4.483 -14.336 1.00 95.81 178 LEU A O 1
ATOM 1385 N N . LEU A 1 179 ? -0.768 -3.030 -14.778 1.00 94.81 179 LEU A N 1
ATOM 1386 C CA . LEU A 1 179 ? -0.976 -3.468 -16.163 1.00 94.81 179 LEU A CA 1
ATOM 1387 C C . LEU A 1 179 ? 0.221 -3.118 -17.062 1.00 94.81 179 LEU A C 1
ATOM 1389 O O . LEU A 1 179 ? 0.687 -3.966 -17.813 1.00 94.81 179 LEU A O 1
ATOM 1393 N N . GLU A 1 180 ? 0.777 -1.908 -16.942 1.00 96.06 180 GLU A N 1
ATOM 1394 C CA . GLU A 1 180 ? 1.996 -1.499 -17.668 1.00 96.06 180 GLU A CA 1
ATOM 1395 C C . GLU A 1 180 ? 3.210 -2.391 -17.360 1.00 96.06 180 GLU A C 1
ATOM 1397 O O . GLU A 1 180 ? 4.111 -2.530 -18.190 1.00 96.06 180 GLU A O 1
ATOM 1402 N N . ALA A 1 181 ? 3.257 -2.971 -16.160 1.00 94.38 181 ALA A N 1
ATOM 1403 C CA . ALA A 1 181 ? 4.344 -3.836 -15.733 1.00 94.38 181 ALA A CA 1
ATOM 1404 C C . ALA A 1 181 ? 4.261 -5.261 -16.293 1.00 94.38 181 ALA A C 1
ATOM 1406 O O . ALA A 1 181 ? 5.233 -6.010 -16.151 1.00 94.38 181 ALA A O 1
ATOM 1407 N N . GLN A 1 182 ? 3.129 -5.642 -16.893 1.00 92.94 182 GLN A N 1
ATOM 1408 C CA . GLN A 1 182 ? 2.947 -6.969 -17.460 1.00 92.94 182 GLN A CA 1
ATOM 1409 C C . GLN A 1 182 ? 3.897 -7.167 -18.648 1.00 92.94 182 GLN A C 1
ATOM 1411 O O . GLN A 1 182 ? 4.031 -6.321 -19.534 1.00 92.94 182 GLN A O 1
ATOM 1416 N N . TYR A 1 183 ? 4.574 -8.307 -18.663 1.00 92.19 183 TYR A N 1
ATOM 1417 C CA . TYR A 1 183 ? 5.369 -8.744 -19.795 1.00 92.19 183 TYR A CA 1
ATOM 1418 C C . TYR A 1 183 ? 4.473 -9.129 -20.981 1.00 92.19 183 TYR A C 1
ATOM 1420 O O . TYR A 1 183 ? 3.344 -9.574 -20.782 1.00 92.19 183 TYR A O 1
ATOM 1428 N N . PRO A 1 184 ? 4.985 -9.070 -22.222 1.00 91.19 184 PRO A N 1
ATOM 1429 C CA . PRO A 1 184 ? 4.240 -9.476 -23.419 1.00 91.19 184 PRO A CA 1
ATOM 1430 C C . PRO A 1 184 ? 3.670 -10.901 -23.371 1.00 91.19 184 PRO A C 1
ATOM 1432 O O . PRO A 1 184 ? 2.669 -11.188 -24.018 1.00 91.19 184 PRO A O 1
ATOM 1435 N N . ASN A 1 185 ? 4.302 -11.804 -22.615 1.00 88.44 185 ASN A N 1
ATOM 1436 C CA . ASN A 1 185 ? 3.839 -13.180 -22.415 1.00 88.44 185 ASN A CA 1
ATOM 1437 C C . ASN A 1 185 ? 2.809 -13.330 -21.277 1.00 88.44 185 ASN A C 1
ATOM 1439 O O . ASN A 1 185 ? 2.475 -14.455 -20.913 1.00 88.44 185 ASN A O 1
ATOM 1443 N N . GLY A 1 186 ? 2.347 -12.227 -20.687 1.00 88.44 186 GLY A N 1
ATOM 1444 C CA . GLY A 1 186 ? 1.364 -12.203 -19.608 1.00 88.44 186 GLY A CA 1
ATOM 1445 C C . GLY A 1 186 ? 1.936 -12.326 -18.193 1.00 88.44 186 GLY A C 1
ATOM 1446 O O . GLY A 1 186 ? 1.171 -12.224 -17.240 1.00 88.44 186 GLY A O 1
ATOM 1447 N N . ALA A 1 187 ? 3.247 -12.529 -18.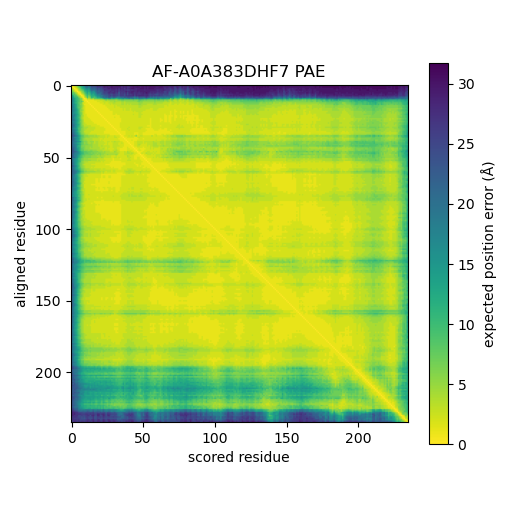024 1.00 89.00 187 ALA A N 1
ATOM 1448 C CA . ALA A 1 187 ? 3.879 -12.616 -16.705 1.00 89.00 187 ALA A CA 1
ATOM 1449 C C . ALA A 1 187 ? 4.093 -11.231 -16.064 1.00 89.00 187 ALA A C 1
ATOM 1451 O O . ALA A 1 187 ? 3.986 -10.204 -16.728 1.00 89.00 187 ALA A O 1
ATOM 1452 N N . TRP A 1 188 ? 4.500 -11.199 -14.793 1.00 91.69 188 TRP A N 1
ATOM 1453 C CA . TRP A 1 188 ? 4.957 -9.982 -14.111 1.00 91.69 188 TRP A CA 1
ATOM 1454 C C . TRP A 1 188 ? 6.370 -10.161 -13.545 1.00 91.69 188 TRP A C 1
ATOM 1456 O O . TRP A 1 188 ? 6.787 -11.293 -13.278 1.00 91.69 188 TRP A O 1
ATOM 1466 N N . PRO A 1 189 ? 7.133 -9.067 -13.371 1.00 92.12 189 PRO A N 1
ATOM 1467 C CA . PRO A 1 189 ? 8.381 -9.107 -12.620 1.00 92.12 189 PRO A CA 1
ATOM 1468 C C . PRO A 1 189 ? 8.107 -9.208 -11.117 1.00 92.12 189 PRO A C 1
ATOM 1470 O O . PRO A 1 189 ? 7.056 -8.790 -10.645 1.00 92.12 189 PRO A O 1
ATOM 1473 N N . GLN A 1 190 ? 9.097 -9.631 -10.334 1.00 92.50 190 GLN A N 1
ATOM 1474 C CA . GLN A 1 190 ? 9.024 -9.512 -8.875 1.00 92.50 190 GLN A CA 1
ATOM 1475 C C . GLN A 1 190 ? 9.133 -8.043 -8.418 1.00 92.50 190 GLN A C 1
ATOM 1477 O O . GLN A 1 190 ? 8.525 -7.617 -7.431 1.00 92.50 190 GLN A O 1
ATOM 1482 N N . ARG A 1 191 ? 9.936 -7.247 -9.135 1.00 94.38 191 ARG A N 1
ATOM 1483 C CA . ARG A 1 191 ? 10.182 -5.829 -8.858 1.00 94.38 191 ARG A CA 1
ATOM 1484 C C . ARG A 1 191 ? 10.015 -4.996 -10.122 1.00 94.38 191 ARG A C 1
ATOM 1486 O O . ARG A 1 191 ? 10.589 -5.317 -11.162 1.00 94.38 191 ARG A O 1
ATOM 1493 N N . TYR A 1 192 ? 9.287 -3.890 -10.021 1.00 95.50 192 TYR A N 1
ATOM 1494 C CA . TYR A 1 192 ? 8.984 -3.019 -11.153 1.00 95.50 192 TYR A CA 1
ATOM 1495 C C . TYR A 1 192 ? 9.556 -1.612 -10.964 1.00 95.50 192 TYR A C 1
ATOM 1497 O O . TYR A 1 192 ? 9.351 -0.965 -9.940 1.00 95.50 192 TYR A O 1
ATOM 1505 N N . ASP A 1 193 ? 10.285 -1.134 -11.971 1.00 95.12 193 ASP A N 1
ATOM 1506 C CA . ASP A 1 193 ? 10.976 0.160 -11.991 1.00 95.12 193 ASP A CA 1
ATOM 1507 C C . ASP A 1 193 ? 10.133 1.301 -12.583 1.00 95.12 193 ASP A C 1
ATOM 1509 O O . ASP A 1 193 ? 10.614 2.425 -12.702 1.00 95.12 193 ASP A O 1
ATOM 1513 N N . GLY A 1 194 ? 8.870 1.040 -12.934 1.00 95.38 194 GLY A N 1
ATOM 1514 C CA . GLY A 1 194 ? 7.976 2.035 -13.532 1.00 95.38 194 GLY A CA 1
ATOM 1515 C C . GLY A 1 194 ? 8.060 2.123 -15.057 1.00 95.38 194 GLY A C 1
ATOM 1516 O O . GLY A 1 194 ? 7.298 2.902 -15.637 1.00 95.38 194 GLY A O 1
ATOM 1517 N N . VAL A 1 195 ? 8.948 1.339 -15.688 1.00 94.81 195 VAL A N 1
ATOM 1518 C CA . VAL A 1 195 ? 9.190 1.331 -17.138 1.00 94.81 195 VAL A CA 1
ATOM 1519 C C . VAL A 1 195 ? 8.525 0.112 -17.796 1.00 94.81 195 VAL A C 1
ATOM 1521 O O . VAL A 1 195 ? 8.939 -1.018 -17.490 1.00 94.81 195 VAL A O 1
ATOM 1524 N N . PRO A 1 196 ? 7.573 0.313 -18.733 1.00 93.31 196 PRO A N 1
ATOM 1525 C CA . PRO A 1 196 ? 6.912 -0.770 -19.462 1.00 93.31 196 PRO A CA 1
ATOM 1526 C C . PRO A 1 196 ? 7.890 -1.713 -20.168 1.00 93.31 196 PRO A C 1
ATOM 1528 O O . PRO A 1 196 ? 8.974 -1.311 -20.601 1.00 93.31 196 PRO A O 1
ATOM 1531 N N . LYS A 1 197 ? 7.509 -2.986 -20.298 1.00 88.88 197 LYS A N 1
ATOM 1532 C CA . LYS A 1 197 ? 8.381 -4.040 -20.831 1.00 88.88 197 LYS A CA 1
ATOM 1533 C C . LYS A 1 197 ? 8.141 -4.226 -22.329 1.00 88.88 197 LYS A C 1
ATOM 1535 O O . LYS A 1 197 ? 7.116 -4.752 -22.749 1.00 88.88 197 LYS A O 1
ATOM 1540 N N . ALA A 1 198 ? 9.084 -3.759 -23.147 1.00 86.88 198 ALA A N 1
ATOM 1541 C CA . ALA A 1 198 ? 8.937 -3.762 -24.600 1.00 86.88 198 ALA A CA 1
ATOM 1542 C C . ALA A 1 198 ? 9.053 -5.175 -25.195 1.00 86.88 198 ALA A C 1
ATOM 1544 O O . ALA A 1 198 ? 9.954 -5.938 -24.851 1.00 86.88 198 ALA A O 1
ATOM 1545 N N . ALA A 1 199 ? 8.192 -5.493 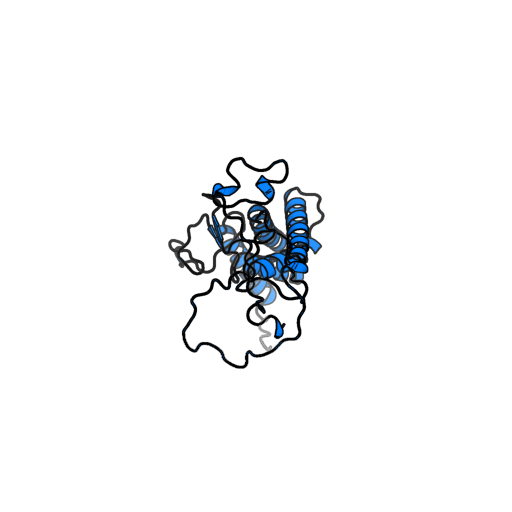-26.167 1.00 86.12 199 ALA A N 1
ATOM 1546 C CA . ALA A 1 199 ? 8.150 -6.810 -26.812 1.00 86.12 199 ALA A CA 1
ATOM 1547 C C . ALA A 1 199 ? 9.470 -7.240 -27.467 1.00 86.12 199 ALA A C 1
ATOM 1549 O O . ALA A 1 199 ? 9.797 -8.424 -27.475 1.00 86.12 199 ALA A O 1
ATOM 1550 N N . LYS A 1 200 ? 10.258 -6.278 -27.960 1.00 88.44 200 LYS A N 1
ATOM 1551 C CA . LYS A 1 200 ? 11.584 -6.537 -28.539 1.00 88.44 200 LYS A CA 1
ATOM 1552 C C . LYS A 1 200 ? 12.582 -7.127 -27.530 1.00 88.44 200 LYS A C 1
ATOM 1554 O O . LYS A 1 200 ? 13.435 -7.911 -27.925 1.00 88.44 200 LYS A O 1
ATOM 1559 N N . ASP A 1 201 ? 12.462 -6.757 -26.253 1.00 88.50 201 ASP A N 1
ATOM 1560 C CA . ASP A 1 201 ? 13.377 -7.174 -25.183 1.00 88.50 201 ASP A CA 1
ATOM 1561 C C . ASP A 1 201 ? 12.863 -8.441 -24.472 1.00 88.50 201 ASP A C 1
ATOM 1563 O O . ASP A 1 201 ? 13.626 -9.152 -23.819 1.00 88.50 201 ASP A O 1
ATOM 1567 N N . TYR A 1 202 ? 11.568 -8.740 -24.629 1.00 88.69 202 TYR A N 1
ATOM 1568 C CA . TYR A 1 202 ? 10.856 -9.838 -23.974 1.00 88.69 202 TYR A CA 1
ATOM 1569 C C . TYR A 1 202 ? 9.998 -10.615 -24.989 1.00 88.69 202 TYR A C 1
ATOM 1571 O O . TYR A 1 202 ? 8.766 -10.542 -24.947 1.00 88.69 202 TYR A O 1
ATOM 1579 N N . PRO A 1 203 ? 10.623 -11.345 -25.934 1.00 87.94 203 PRO A N 1
ATOM 1580 C CA . PRO A 1 203 ? 9.891 -12.051 -26.976 1.00 87.94 203 PRO A CA 1
ATOM 1581 C C . PRO A 1 203 ? 9.002 -13.154 -26.391 1.00 87.94 203 PRO A C 1
ATOM 1583 O O . PRO A 1 203 ? 9.408 -13.905 -25.498 1.00 87.94 203 PRO A O 1
ATOM 1586 N N . VAL A 1 204 ? 7.795 -13.286 -26.943 1.00 89.38 204 VAL A N 1
ATOM 1587 C CA . VAL A 1 204 ? 6.864 -14.367 -26.605 1.00 89.38 204 VAL A CA 1
ATOM 1588 C C . VAL A 1 204 ? 7.313 -15.632 -27.332 1.00 89.38 204 VAL A C 1
ATOM 1590 O O . VAL A 1 204 ? 7.120 -15.777 -28.536 1.00 89.38 204 VAL A O 1
ATOM 1593 N N . ILE A 1 205 ? 7.955 -16.536 -26.597 1.00 87.56 205 ILE A N 1
ATOM 1594 C CA . ILE A 1 205 ? 8.436 -17.824 -27.106 1.00 87.56 205 ILE A CA 1
ATOM 1595 C C . ILE A 1 205 ? 7.760 -18.976 -26.367 1.00 87.56 205 ILE A C 1
ATOM 1597 O O . ILE A 1 205 ? 7.402 -18.851 -25.195 1.00 87.56 205 ILE A O 1
ATOM 1601 N N . GLN A 1 206 ? 7.624 -20.120 -27.035 1.00 87.38 206 GLN A N 1
ATOM 1602 C CA . GLN A 1 206 ? 7.121 -21.333 -26.397 1.00 87.38 206 GLN A CA 1
ATOM 1603 C C . GLN A 1 206 ? 8.061 -21.769 -25.262 1.00 87.38 206 GLN A C 1
ATOM 1605 O O . GLN A 1 206 ? 9.285 -21.819 -25.433 1.00 87.38 206 GLN A O 1
ATOM 1610 N N . ALA A 1 207 ? 7.478 -22.100 -24.108 1.00 84.69 207 ALA A N 1
ATOM 1611 C CA . ALA A 1 207 ? 8.219 -22.624 -22.970 1.00 84.69 207 ALA A CA 1
ATOM 1612 C C . ALA A 1 207 ? 8.960 -23.915 -23.354 1.00 84.69 207 ALA A C 1
ATOM 1614 O O . ALA A 1 207 ? 8.413 -24.793 -24.023 1.00 84.69 207 ALA A O 1
ATOM 1615 N N . ARG A 1 208 ? 10.223 -24.024 -22.935 1.00 86.75 208 ARG A N 1
ATOM 1616 C CA . ARG A 1 208 ? 11.084 -25.180 -23.206 1.00 86.75 208 ARG A CA 1
ATOM 1617 C C . ARG A 1 208 ? 12.105 -25.362 -22.094 1.00 86.75 208 ARG A C 1
ATOM 1619 O O . ARG A 1 208 ? 12.607 -24.380 -21.551 1.00 86.75 208 ARG A O 1
ATOM 1626 N N . TYR A 1 209 ? 12.466 -26.610 -21.822 1.00 85.25 209 TYR A N 1
ATOM 1627 C CA . TYR A 1 209 ? 13.615 -26.920 -20.980 1.00 85.25 209 TYR A CA 1
ATOM 1628 C C . TYR A 1 209 ? 14.892 -26.926 -21.826 1.00 85.25 209 TYR A C 1
ATOM 1630 O O . TYR A 1 209 ? 14.891 -27.476 -22.933 1.00 85.25 209 TYR A O 1
ATOM 1638 N N . PRO A 1 210 ? 15.991 -26.321 -21.350 1.00 87.88 210 PRO A N 1
ATOM 1639 C CA . PRO A 1 210 ? 17.272 -26.465 -22.022 1.00 87.88 210 PRO A CA 1
ATOM 1640 C C . PRO A 1 210 ? 17.744 -27.927 -21.926 1.00 87.88 210 PRO A C 1
ATOM 1642 O O . PRO A 1 210 ? 17.523 -28.591 -20.915 1.00 87.88 210 PRO A O 1
ATOM 1645 N N . LYS A 1 211 ? 18.409 -28.438 -22.976 1.00 90.75 211 LYS A N 1
ATOM 1646 C CA . LYS A 1 211 ? 18.928 -29.826 -23.014 1.00 90.75 211 LYS A CA 1
ATOM 1647 C C . LYS A 1 211 ? 19.928 -30.116 -21.888 1.00 90.75 211 LYS A C 1
ATOM 1649 O O . LYS A 1 211 ? 20.053 -31.253 -21.447 1.00 90.75 211 LYS A O 1
ATOM 1654 N N . SER A 1 212 ? 20.641 -29.089 -21.441 1.00 90.94 212 SER A N 1
ATOM 1655 C CA . SER A 1 212 ? 21.527 -29.117 -20.285 1.00 90.94 212 SER A CA 1
ATOM 1656 C C . SER A 1 212 ? 21.319 -27.850 -19.458 1.00 90.94 212 SER A C 1
ATOM 1658 O O . SER A 1 212 ? 20.982 -26.791 -19.984 1.00 90.94 212 SER A O 1
ATOM 1660 N N . TRP A 1 213 ? 21.517 -27.956 -18.149 1.00 88.69 213 TRP A N 1
ATOM 1661 C CA . TRP A 1 213 ? 21.481 -26.823 -17.227 1.00 88.69 213 TRP A CA 1
ATOM 1662 C C . TRP A 1 213 ? 22.548 -26.998 -16.150 1.00 88.69 213 TRP A C 1
ATOM 1664 O O . TRP A 1 213 ? 22.923 -28.121 -15.804 1.00 88.69 213 TRP A O 1
ATOM 1674 N N . SER A 1 214 ? 23.065 -25.882 -15.643 1.00 88.38 214 SER A N 1
ATOM 1675 C CA . SER A 1 214 ? 24.093 -25.907 -14.606 1.00 88.38 214 SER A CA 1
ATOM 1676 C C . SER A 1 214 ? 23.517 -26.407 -13.282 1.00 88.38 214 SER A C 1
ATOM 1678 O O . SER A 1 214 ? 22.471 -25.939 -12.838 1.00 88.38 214 SER A O 1
ATOM 1680 N N . ARG A 1 215 ? 24.230 -27.322 -12.615 1.00 91.44 215 ARG A N 1
ATOM 1681 C CA . ARG A 1 215 ? 23.949 -27.721 -11.223 1.00 91.44 215 ARG A CA 1
ATOM 1682 C C . ARG A 1 215 ? 24.572 -26.765 -10.199 1.00 91.44 215 ARG A C 1
ATOM 1684 O O . ARG A 1 215 ? 24.380 -26.943 -9.002 1.00 91.44 215 ARG A O 1
ATOM 1691 N N . VAL A 1 216 ? 25.310 -25.754 -10.661 1.00 93.31 216 VAL A N 1
ATOM 1692 C CA . VAL A 1 216 ? 25.909 -24.717 -9.819 1.00 93.31 216 VAL A CA 1
ATOM 169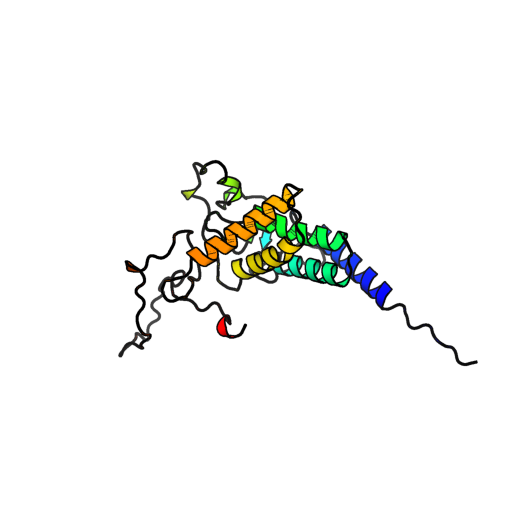3 C C . VAL A 1 216 ? 24.963 -23.527 -9.746 1.00 93.31 216 VAL A C 1
ATOM 1695 O O . VAL A 1 216 ? 24.558 -22.983 -10.777 1.00 93.31 216 VAL A O 1
ATOM 1698 N N . TYR A 1 217 ? 24.649 -23.092 -8.526 1.00 87.81 217 TYR A N 1
ATOM 1699 C CA . TYR A 1 217 ? 23.816 -21.918 -8.296 1.00 87.81 217 TYR A CA 1
ATOM 1700 C C . TYR A 1 217 ? 24.469 -20.652 -8.870 1.00 87.81 217 TYR A C 1
ATOM 1702 O O . TYR A 1 217 ? 25.547 -20.242 -8.445 1.00 87.81 217 TYR A O 1
ATOM 1710 N N . GLN A 1 218 ? 23.795 -20.027 -9.838 1.00 86.06 218 GLN A N 1
ATOM 1711 C CA . GLN A 1 218 ? 24.351 -18.937 -10.650 1.00 86.06 218 GLN A CA 1
ATOM 1712 C C . GLN A 1 218 ? 24.308 -17.557 -9.972 1.00 86.06 218 GLN A C 1
ATOM 1714 O O . GLN A 1 218 ? 24.862 -16.609 -10.519 1.00 86.06 218 GLN A O 1
ATOM 1719 N N . LYS A 1 219 ? 23.643 -17.415 -8.813 1.00 87.69 219 LYS A N 1
ATOM 1720 C CA . LYS A 1 219 ? 23.477 -16.131 -8.093 1.00 87.69 219 LYS A CA 1
ATOM 1721 C C . LYS A 1 219 ? 22.958 -14.981 -8.979 1.00 87.69 219 LYS A C 1
ATOM 1723 O O . LYS A 1 219 ? 23.304 -13.821 -8.766 1.00 87.69 219 LYS A O 1
ATOM 1728 N N . GLN A 1 220 ? 22.145 -15.297 -9.987 1.00 86.38 220 GLN A N 1
ATOM 1729 C CA . GLN A 1 220 ? 21.577 -14.291 -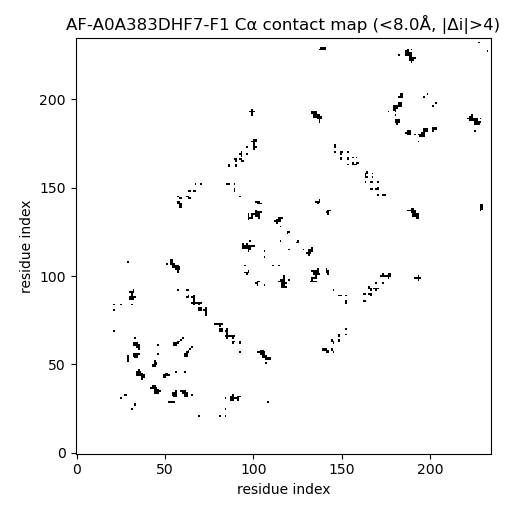10.883 1.00 86.38 220 GLN A CA 1
ATOM 1730 C C . GLN A 1 220 ? 20.560 -13.422 -10.143 1.00 86.38 220 GLN A C 1
ATOM 1732 O O . GLN A 1 220 ? 19.822 -13.902 -9.282 1.00 86.38 220 GLN A O 1
ATOM 1737 N N . ASN A 1 221 ? 20.504 -12.142 -10.509 1.00 86.56 221 ASN A N 1
ATOM 1738 C CA . ASN A 1 221 ? 19.463 -11.252 -10.019 1.00 86.56 221 ASN A CA 1
ATOM 1739 C C . ASN A 1 221 ? 18.133 -11.603 -10.699 1.00 86.56 221 ASN A C 1
ATOM 1741 O O . ASN A 1 221 ? 17.943 -11.331 -11.883 1.00 86.56 221 ASN A O 1
ATOM 1745 N N . TYR A 1 222 ? 17.216 -12.173 -9.925 1.00 85.81 222 TYR A N 1
ATOM 1746 C CA . TYR A 1 222 ? 15.925 -12.650 -10.405 1.00 85.81 222 TYR A CA 1
ATOM 1747 C C . TYR A 1 222 ? 14.793 -11.620 -10.281 1.00 85.81 222 TYR A C 1
ATOM 1749 O O . TYR A 1 222 ? 13.669 -11.913 -10.673 1.00 85.81 222 TYR A O 1
ATOM 1757 N N . MET A 1 223 ? 15.065 -10.394 -9.815 1.00 87.81 223 MET A N 1
ATOM 1758 C CA . MET A 1 223 ? 14.043 -9.355 -9.594 1.00 87.81 223 MET A CA 1
ATOM 1759 C C 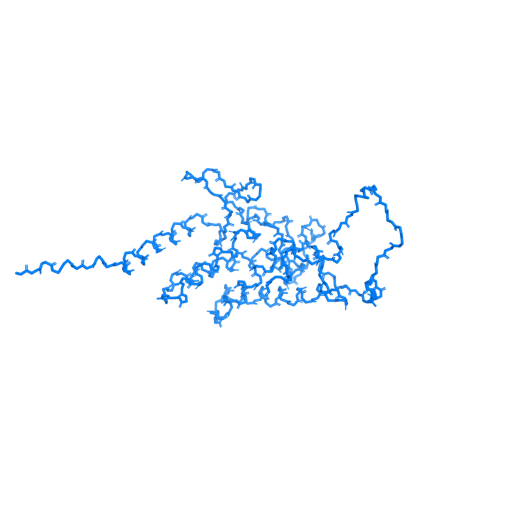. MET A 1 223 ? 13.209 -9.033 -10.846 1.00 87.81 223 MET A C 1
ATOM 1761 O O . MET A 1 223 ? 12.066 -8.591 -10.745 1.00 87.81 223 MET A O 1
ATOM 1765 N N . ARG A 1 224 ? 13.797 -9.232 -12.032 1.00 85.38 224 ARG A N 1
ATOM 1766 C CA . ARG A 1 224 ? 13.165 -9.007 -13.340 1.00 85.38 224 ARG A CA 1
ATOM 1767 C C . ARG A 1 224 ? 12.751 -10.300 -14.041 1.00 85.38 224 ARG A C 1
ATOM 1769 O O . ARG A 1 224 ? 12.251 -10.225 -15.158 1.00 85.38 224 ARG A O 1
ATOM 1776 N N . HIS A 1 225 ? 12.988 -11.472 -13.457 1.00 85.38 225 HIS A N 1
ATOM 1777 C CA . HIS A 1 225 ? 12.573 -12.724 -14.083 1.00 85.38 225 HIS A CA 1
ATOM 1778 C C . HIS A 1 225 ? 11.049 -12.777 -14.215 1.00 85.38 225 HIS A C 1
ATOM 1780 O O . HIS A 1 225 ? 10.327 -12.087 -13.495 1.00 85.38 225 HIS A O 1
ATOM 1786 N N . TYR A 1 226 ? 10.566 -13.593 -15.152 1.00 84.50 226 TYR A N 1
ATOM 1787 C CA . TYR A 1 226 ? 9.153 -13.940 -15.218 1.00 84.50 226 TYR A CA 1
ATOM 1788 C C . TYR A 1 226 ? 8.814 -14.738 -13.966 1.00 84.50 226 TYR A C 1
ATOM 1790 O O . TYR A 1 226 ? 9.200 -15.900 -13.841 1.00 84.50 226 TYR A O 1
ATOM 1798 N N . THR A 1 227 ? 8.148 -14.096 -13.020 1.00 70.94 227 THR A N 1
ATOM 1799 C CA . THR A 1 227 ? 7.724 -14.737 -11.783 1.00 70.94 227 THR A CA 1
ATOM 1800 C C . THR A 1 227 ? 6.224 -14.939 -11.838 1.00 70.94 227 THR A C 1
ATOM 1802 O O . THR A 1 227 ? 5.470 -13.991 -12.059 1.00 70.94 227 THR A O 1
ATOM 1805 N N . PHE A 1 228 ? 5.791 -16.172 -11.608 1.00 61.44 228 PHE A N 1
ATOM 1806 C CA . PHE A 1 228 ? 4.459 -16.409 -11.079 1.00 61.44 228 PHE A CA 1
ATOM 1807 C C . PHE A 1 228 ? 4.564 -16.077 -9.595 1.00 61.44 228 PHE A C 1
ATOM 1809 O O . PHE A 1 228 ? 5.304 -16.750 -8.885 1.00 61.44 228 PHE A O 1
ATOM 1816 N N . ASN A 1 229 ? 3.933 -14.984 -9.159 1.00 56.22 229 ASN A N 1
ATOM 1817 C CA . ASN A 1 229 ? 3.933 -14.583 -7.750 1.00 56.22 229 ASN A CA 1
ATOM 1818 C C . ASN A 1 229 ? 3.474 -15.777 -6.901 1.00 56.22 229 ASN A C 1
ATOM 1820 O O . ASN A 1 229 ? 2.579 -16.504 -7.345 1.00 56.22 229 ASN A O 1
ATOM 1824 N N . ASP A 1 230 ? 4.096 -16.015 -5.751 1.00 52.09 230 ASP A N 1
ATOM 1825 C CA . ASP A 1 230 ? 3.883 -17.223 -4.952 1.00 52.09 230 ASP A CA 1
ATOM 1826 C C . ASP A 1 230 ? 2.381 -17.498 -4.753 1.00 52.09 230 ASP A C 1
ATOM 1828 O O . ASP A 1 230 ? 1.642 -16.662 -4.239 1.00 52.09 230 ASP A O 1
ATOM 1832 N N . ASN A 1 231 ? 1.919 -18.668 -5.213 1.00 47.22 231 ASN A N 1
ATOM 1833 C CA . ASN A 1 231 ? 0.510 -19.103 -5.244 1.00 47.22 231 ASN A CA 1
ATOM 1834 C C . ASN A 1 231 ? -0.479 -18.333 -6.152 1.00 47.22 231 ASN A C 1
ATOM 1836 O O . ASN A 1 231 ? -1.659 -18.654 -6.124 1.00 47.22 231 ASN A O 1
ATOM 1840 N N . SER A 1 232 ? -0.056 -17.430 -7.042 1.00 46.03 232 SER A N 1
ATOM 1841 C CA . SER A 1 232 ? -0.959 -16.728 -7.996 1.00 46.03 232 SER A CA 1
ATOM 1842 C C . SER A 1 232 ? -1.723 -17.623 -8.989 1.00 46.03 232 SER A C 1
ATOM 1844 O O . SER A 1 232 ? -2.591 -17.144 -9.705 1.00 46.03 232 SER A O 1
ATOM 1846 N N . HIS A 1 233 ? -1.401 -18.913 -9.057 1.00 43.00 233 HIS A N 1
ATOM 1847 C CA . HIS A 1 233 ? -2.118 -19.926 -9.840 1.00 43.00 233 HIS A CA 1
ATOM 1848 C C . HIS A 1 233 ? -3.192 -20.668 -9.024 1.00 43.00 233 HIS A C 1
ATOM 1850 O O . HIS A 1 233 ? -3.858 -21.552 -9.559 1.00 43.00 233 HIS A O 1
ATOM 1856 N N . ARG A 1 234 ? -3.301 -20.376 -7.722 1.00 37.59 234 ARG A N 1
ATOM 1857 C CA . ARG A 1 234 ? -4.233 -21.016 -6.787 1.00 37.59 234 ARG A CA 1
ATOM 1858 C C . ARG A 1 234 ? -5.474 -20.157 -6.500 1.00 37.59 234 ARG A C 1
ATOM 1860 O O . ARG A 1 234 ? -6.488 -20.727 -6.099 1.00 37.59 234 ARG A O 1
ATOM 1867 N N . ASP A 1 235 ? -5.380 -18.846 -6.702 1.00 37.47 235 ASP A N 1
ATOM 1868 C CA . ASP A 1 235 ? -6.477 -17.879 -6.547 1.00 37.47 235 ASP A CA 1
ATOM 1869 C C . ASP A 1 235 ? -7.179 -17.623 -7.894 1.00 37.47 235 ASP A C 1
ATOM 1871 O O . ASP A 1 235 ? -8.381 -17.273 -7.871 1.00 37.47 235 ASP A O 1
#

pLDDT: mean 92.11, std 12.25, range [37.47, 98.94]

Nearest PDB structures (foldseek):
  1gxn-assembly1_A  TM=6.495E-01  e=2.870E-04  Cellvibrio japonicus
  1gxo-assembly1_A  TM=6.503E-01  e=3.623E-04  Cellvibrio japonicus
  4ce7-assembly1_A  TM=6.786E-01  e=7.714E-02  Nonlabens ulvanivorans
  8rf0-assembly1_A  TM=5.740E-01  e=1.597E+00  Agrobacterium tumefaciens

Organism: NCBI:txid408172

Foldseek 3Di:
DDPPDDDPPVVVVVVVVVVVVLVVQCVLAAQLWFEDDADPVRPWTHHPHTDDSQKWFQQPPILLVQLVVLLVVCVVPVPVVSLVSNLSSLLVLLQQAALLQFHDRMAGNVCNVQGRHPVCPVVHGDPCHVNHDRKHAPANCRRVSSLVSLVSSLVVQPCPDPSNVSSVVSNVSNVVSQVQQAAPLRFHFRITNSHGHDCVNGPNDDDDDDPDDDPDDPPDDRRGPRDPHVCVVVD

Mean predicted aligned error: 5.6 Å